Protein AF-A0A6J2ULP9-F1 (afdb_monomer)

Mean predicted aligned error: 19.7 Å

InterPro domains:
  IPR043244 Biorientation of chromosomes in cell division protein 1-like 1 [PTHR47391] (1-173)
  IPR055264 BOD1/SHG1 domain [PF05205] (15-110)

Secondary structure (DSSP, 8-state):
---PPTT-HHHHHHHHHHHHHTTHHHHHHHHHHTTGGGSHHHHHHHHHHHHHHHHHHHT----TT--HHHHHHHHHHHHHHTTHHHHHHHHHHHHHTHHHIIIIIHHHHHHHHHHHH-TT-----------------------------------TTHHHHHHHHHHHHHHTT-----PPPPP------------------------

Foldseek 3Di:
DPPDDPPPPVLVVVLVVLCVVVCVVVVLVCQLVVCLCVDPLNVVLVVVLVVLLVVLCVVPDDDPPDPPVVSVVVSVVVCVVVCSVVVSVVVSCVVRPVVCVPPPVVVVSVVSSCCVVDVPPPPPPDPPDPDDDDDDDDDDDDDDDDDDDDDDDDDPPPVVVVVVVVVVVVVVPDDDDDDDDDDDDDDDDDDDDDDDDDDDDDDDDDD

pLDDT: mean 73.29, std 24.23, range [30.62, 98.19]

Radius of gyration: 35.17 Å; Cα contacts (8 Å, |Δi|>4): 54; chains: 1; bounding box: 74×95×82 Å

Sequence (207 aa):
MAGLPPGDPQLVSMIVNHLKTQGLFDQFRRDCLADVDTKPAYLHLRQRVDNFVSNHLSNHTWSPQLNKNQLRNNIRQLVLQSGLLEQGVDRIVAQVVDPKIHHTFRPQVEKVVRQFLSPGSHVEEPPVSMSSLPEMQDSNMLSPVISSAPASSSSNSALSILDTISSLKQEADSKPKEPPLQGEEGEMDMSLVEEEDVDENKEEVKD

Organism: Chanos chanos (NCBI:txid29144)

Solvent-accessible surface area (backbone atoms only — not comparable to full-atom values): 13837 Å² total; per-residue (Å²): 132,86,90,63,62,93,86,37,69,68,55,53,52,52,51,53,50,49,42,52,76,70,41,49,61,57,49,53,52,48,66,42,56,74,55,42,78,79,35,67,45,41,49,51,38,51,51,50,52,53,51,51,52,50,61,56,47,73,79,52,81,90,53,95,83,56,61,65,65,60,54,52,51,50,52,54,50,53,47,61,73,66,43,57,61,60,60,30,49,53,47,32,42,59,69,48,44,55,69,35,44,71,75,51,48,47,58,54,52,49,53,53,50,50,45,71,77,37,81,81,70,79,76,78,71,74,80,80,70,91,76,82,81,85,86,77,88,80,85,90,82,86,86,80,92,81,90,79,87,88,88,81,92,86,77,77,70,63,66,63,54,55,55,54,54,55,57,58,58,66,67,72,76,73,75,87,89,82,84,89,80,85,85,81,83,88,85,82,90,81,80,87,80,90,82,84,90,81,88,80,90,80,82,86,84,91,132

Structure (mmCIF, N/CA/C/O backbone):
data_AF-A0A6J2ULP9-F1
#
_entry.id   AF-A0A6J2ULP9-F1
#
loop_
_atom_site.group_PDB
_atom_site.id
_atom_site.type_symbol
_atom_site.label_atom_id
_atom_site.label_alt_id
_atom_site.label_comp_id
_atom_site.label_asym_id
_atom_site.label_entity_id
_atom_site.label_seq_id
_atom_site.pdbx_PDB_ins_code
_atom_site.Cartn_x
_atom_site.Cartn_y
_atom_site.Cartn_z
_atom_site.occupancy
_atom_site.B_iso_or_equiv
_atom_site.auth_seq_id
_atom_site.auth_comp_id
_atom_site.auth_asym_id
_atom_site.auth_atom_id
_atom_site.pdbx_PDB_model_num
ATOM 1 N N . MET A 1 1 ? -14.937 13.472 33.046 1.00 50.53 1 MET A N 1
ATOM 2 C CA . MET A 1 1 ? -15.743 12.345 32.535 1.00 50.53 1 MET A CA 1
ATOM 3 C C . MET A 1 1 ? -16.664 12.903 31.472 1.00 50.53 1 MET A C 1
ATOM 5 O O . MET A 1 1 ? -17.476 13.759 31.796 1.00 50.53 1 MET A O 1
ATOM 9 N N . ALA A 1 2 ? -16.433 12.561 30.206 1.00 51.00 2 ALA A N 1
ATOM 10 C CA . ALA A 1 2 ? -17.177 13.147 29.097 1.00 51.00 2 ALA A CA 1
ATOM 11 C C . ALA A 1 2 ? -18.605 12.584 29.098 1.00 51.00 2 ALA A C 1
ATOM 13 O O . ALA A 1 2 ? -18.824 11.459 28.667 1.00 51.00 2 ALA A O 1
ATOM 14 N N . GLY A 1 3 ? -19.565 13.359 29.607 1.00 59.78 3 GLY A N 1
ATOM 15 C CA . GLY A 1 3 ? -21.003 13.080 29.511 1.00 59.78 3 GLY A CA 1
ATOM 16 C C . GLY A 1 3 ? -21.561 13.353 28.111 1.00 59.78 3 GLY A C 1
ATOM 17 O O . GLY A 1 3 ? -22.657 13.889 27.986 1.00 59.78 3 GLY A O 1
ATOM 18 N N . LEU A 1 4 ? -20.777 13.062 27.071 1.00 68.69 4 LEU A N 1
ATOM 19 C CA . LEU A 1 4 ? -21.171 13.258 25.681 1.00 68.69 4 LEU A CA 1
ATOM 20 C C . LEU A 1 4 ? -21.974 12.041 25.201 1.00 68.69 4 LEU A C 1
ATOM 22 O O . LEU A 1 4 ? -21.658 10.913 25.597 1.00 68.69 4 LEU A O 1
ATOM 26 N N . PRO A 1 5 ? -23.008 12.239 24.367 1.00 73.50 5 PRO A N 1
ATOM 27 C CA . PRO A 1 5 ? -23.813 11.138 23.866 1.00 73.50 5 PRO A CA 1
ATOM 28 C C . PRO A 1 5 ? -22.969 10.187 22.995 1.00 73.50 5 PRO A C 1
ATOM 30 O O . PRO A 1 5 ? -22.035 10.624 22.312 1.00 73.50 5 PRO A O 1
ATOM 33 N N . PRO A 1 6 ? -23.279 8.877 22.989 1.00 71.12 6 PRO A N 1
ATOM 34 C CA . PRO A 1 6 ? -22.602 7.928 22.115 1.00 71.12 6 PRO A CA 1
ATOM 35 C C . PRO A 1 6 ? -22.791 8.349 20.651 1.00 71.12 6 PRO A C 1
ATOM 37 O O . PRO A 1 6 ? -23.912 8.584 20.208 1.00 71.12 6 PRO A O 1
ATOM 40 N N . GLY A 1 7 ? -21.688 8.457 19.908 1.00 73.00 7 GLY A N 1
ATOM 41 C CA . GLY A 1 7 ? -21.691 8.922 18.517 1.00 73.00 7 GLY A CA 1
ATOM 42 C C . GLY A 1 7 ? -21.435 10.421 18.329 1.00 73.00 7 GLY A C 1
ATOM 43 O O . GLY A 1 7 ? -21.364 10.865 17.186 1.00 73.00 7 GLY A O 1
ATOM 44 N N . ASP A 1 8 ? -21.239 11.194 19.405 1.00 86.50 8 ASP A N 1
ATOM 45 C CA . ASP A 1 8 ? -20.784 12.584 19.292 1.00 86.50 8 ASP A CA 1
ATOM 46 C C . ASP A 1 8 ? -19.398 12.643 18.610 1.00 86.50 8 ASP A C 1
ATOM 48 O O . ASP A 1 8 ? -18.457 11.987 19.084 1.00 86.50 8 ASP A O 1
ATOM 52 N N . PRO A 1 9 ? -19.221 13.423 17.522 1.00 87.50 9 PRO A N 1
ATOM 53 C CA . PRO A 1 9 ? -17.923 13.598 16.872 1.00 87.50 9 PRO A CA 1
ATOM 54 C C . PRO A 1 9 ? -16.811 14.046 17.832 1.00 87.50 9 PRO A C 1
ATOM 56 O O . PRO A 1 9 ? -15.655 13.654 17.643 1.00 87.50 9 PRO A O 1
ATOM 59 N N . GLN A 1 10 ? -17.122 14.814 18.885 1.00 87.69 10 GLN A N 1
ATOM 60 C CA . GLN A 1 10 ? -16.123 15.190 19.889 1.00 87.69 10 GLN A CA 1
ATOM 61 C C . GLN A 1 10 ? -15.649 13.986 20.708 1.00 87.69 10 GLN A C 1
ATOM 63 O O . GLN A 1 10 ? -14.445 13.820 20.914 1.00 87.69 10 GLN A O 1
ATOM 68 N N . LEU A 1 11 ? -16.563 13.101 21.110 1.00 88.44 11 LEU A N 1
ATOM 69 C CA . LEU A 1 11 ? -16.221 11.876 21.830 1.00 88.44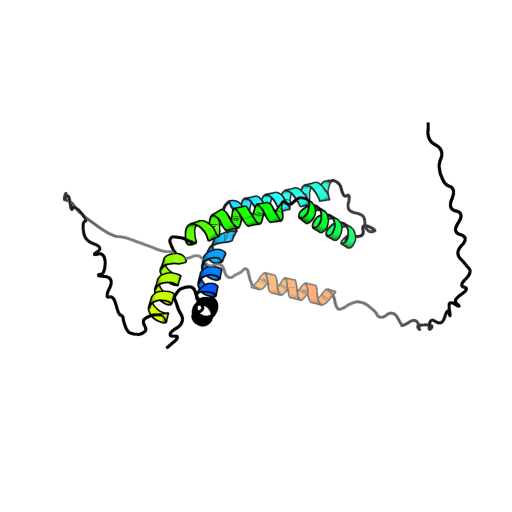 11 LEU A CA 1
ATOM 70 C C . LEU A 1 11 ? -15.378 10.936 20.958 1.00 88.44 11 LEU A C 1
ATOM 72 O O . LEU A 1 11 ? -14.372 10.405 21.426 1.00 88.44 11 LEU A O 1
ATOM 76 N N . VAL A 1 12 ? -15.735 10.779 19.678 1.00 90.88 12 VAL A N 1
ATOM 77 C CA . VAL A 1 12 ? -14.946 9.993 18.712 1.00 90.88 12 VAL A CA 1
ATOM 78 C C . VAL A 1 12 ? -13.532 10.560 18.584 1.00 90.88 12 VAL A C 1
ATOM 80 O O . VAL A 1 12 ? -12.561 9.807 18.654 1.00 90.88 12 VAL A O 1
ATOM 83 N N . SER A 1 13 ? -13.397 11.882 18.463 1.00 91.94 13 SER A N 1
ATOM 84 C CA . SER A 1 13 ? -12.093 12.550 18.409 1.00 91.94 13 SER A CA 1
ATOM 85 C C . SER A 1 13 ? -11.260 12.293 19.672 1.00 91.94 13 SER A C 1
ATOM 87 O O . SER A 1 13 ? -10.086 11.927 19.576 1.00 91.94 13 SER A O 1
ATOM 89 N N . MET A 1 14 ? -11.871 12.391 20.859 1.00 92.12 14 MET A N 1
ATOM 90 C CA . MET A 1 14 ? -11.204 12.099 22.132 1.00 92.12 14 MET A CA 1
ATOM 91 C C . MET A 1 14 ? -10.731 10.642 22.223 1.00 92.12 14 MET A C 1
ATOM 93 O O . MET A 1 14 ? -9.593 10.395 22.623 1.00 92.12 14 MET A O 1
ATOM 97 N N . ILE A 1 15 ? -11.569 9.686 21.812 1.00 92.00 15 ILE A N 1
ATOM 98 C CA . ILE A 1 15 ? -11.234 8.256 21.780 1.00 92.00 15 ILE A CA 1
ATOM 99 C C . ILE A 1 15 ? -10.089 7.990 20.798 1.00 92.00 15 ILE A C 1
ATOM 101 O O . ILE A 1 15 ? -9.121 7.322 21.150 1.00 92.00 15 ILE A O 1
ATOM 105 N N . VAL A 1 16 ? -10.153 8.532 19.578 1.00 94.25 16 VAL A N 1
ATOM 106 C CA . VAL A 1 16 ? -9.086 8.373 18.576 1.00 94.25 16 VAL A CA 1
ATOM 107 C C . VAL A 1 16 ? -7.777 8.981 19.074 1.00 94.25 16 VAL A C 1
ATOM 109 O O . VAL A 1 16 ? -6.720 8.379 18.893 1.00 94.25 16 VAL A O 1
ATOM 112 N N . ASN A 1 17 ? -7.827 10.138 19.737 1.00 94.44 17 ASN A N 1
ATOM 113 C CA . ASN A 1 17 ? -6.645 10.727 20.353 1.00 94.44 17 ASN A CA 1
ATOM 114 C C . ASN A 1 17 ? -6.074 9.824 21.457 1.00 94.44 17 ASN A C 1
ATOM 116 O O . ASN A 1 17 ? -4.866 9.627 21.518 1.00 94.44 17 ASN A O 1
ATOM 120 N N . HIS A 1 18 ? -6.930 9.212 22.278 1.00 94.31 18 HIS A N 1
ATOM 121 C CA . HIS A 1 18 ? -6.496 8.245 23.283 1.00 94.31 18 HIS A CA 1
ATOM 122 C C . HIS A 1 18 ? -5.857 6.992 22.656 1.00 94.31 18 HIS A C 1
ATOM 124 O O . HIS A 1 18 ? -4.790 6.568 23.087 1.00 94.31 18 HIS A O 1
ATOM 130 N N . LEU A 1 19 ? -6.434 6.436 21.585 1.00 95.56 19 LEU A N 1
ATOM 131 C CA . LEU A 1 19 ? -5.839 5.318 20.834 1.00 95.56 19 LEU A CA 1
ATOM 132 C C . LEU A 1 19 ? -4.453 5.677 20.270 1.00 95.56 19 LEU A C 1
ATOM 134 O O . LEU A 1 19 ? -3.545 4.844 20.276 1.00 95.56 19 LEU A O 1
ATOM 138 N N . LYS A 1 20 ? -4.280 6.921 19.798 1.00 95.25 20 LYS A N 1
ATOM 139 C CA . LYS A 1 20 ? -2.988 7.441 19.326 1.00 95.25 20 LYS A CA 1
ATOM 140 C C . LYS A 1 20 ? -1.973 7.562 20.460 1.00 95.25 20 LYS A C 1
ATOM 142 O O . LYS A 1 20 ? -0.858 7.081 20.304 1.00 95.25 20 LYS A O 1
ATOM 147 N N . THR A 1 21 ? -2.337 8.153 21.600 1.00 95.25 21 THR A N 1
ATOM 148 C CA . THR A 1 21 ? -1.403 8.318 22.731 1.00 95.25 21 THR A CA 1
ATOM 149 C C . THR A 1 21 ? -1.022 6.994 23.392 1.00 95.25 21 THR A C 1
ATOM 151 O O . THR A 1 21 ? 0.073 6.887 23.933 1.00 95.25 21 THR A O 1
ATOM 154 N N . GLN A 1 22 ? -1.871 5.967 23.293 1.00 94.19 22 GLN A N 1
ATOM 155 C CA . GLN A 1 22 ? -1.551 4.588 23.687 1.00 94.19 22 GLN A CA 1
ATOM 156 C C . GLN A 1 22 ? -0.611 3.868 22.697 1.00 94.19 22 GLN A C 1
ATOM 158 O O . GLN A 1 22 ? -0.235 2.723 22.932 1.00 94.19 22 GLN A O 1
ATOM 163 N N . GLY A 1 23 ? -0.244 4.495 21.572 1.00 95.31 23 GLY A N 1
ATOM 164 C CA . GLY A 1 23 ? 0.640 3.906 20.561 1.00 95.31 23 GLY A CA 1
ATOM 165 C C . GLY A 1 23 ? 0.008 2.762 19.761 1.00 95.31 23 GLY A C 1
ATOM 166 O O . GLY A 1 23 ? 0.717 2.025 19.073 1.00 95.31 23 GLY A O 1
ATOM 167 N N . LEU A 1 24 ? -1.320 2.596 19.824 1.00 95.88 24 LEU A N 1
ATOM 168 C CA . LEU A 1 24 ? -2.004 1.456 19.212 1.00 95.88 24 LEU A CA 1
ATOM 169 C C . LEU A 1 24 ? -1.908 1.485 17.679 1.00 95.88 24 LEU A C 1
ATOM 171 O O . LEU A 1 24 ? -1.632 0.467 17.049 1.00 95.88 24 LEU A O 1
ATOM 175 N N . PHE A 1 25 ? -2.059 2.669 17.076 1.00 95.88 25 PHE A N 1
ATOM 176 C CA . PHE A 1 25 ? -1.889 2.847 15.630 1.00 95.88 25 PHE A CA 1
ATOM 177 C C . PHE A 1 25 ? -0.459 2.549 15.165 1.00 95.88 25 PHE A C 1
ATOM 179 O O . PHE A 1 25 ? -0.275 1.981 14.088 1.00 95.88 25 PHE A O 1
ATOM 186 N N . ASP A 1 26 ? 0.547 2.871 15.979 1.00 96.31 26 ASP A N 1
ATOM 187 C CA . ASP A 1 26 ? 1.938 2.549 15.659 1.00 96.31 26 ASP A CA 1
ATOM 188 C C . ASP A 1 26 ? 2.195 1.047 15.749 1.00 96.31 26 ASP A C 1
ATOM 190 O O . ASP A 1 26 ? 2.910 0.499 14.909 1.00 96.31 26 ASP A O 1
ATOM 194 N N . GLN A 1 27 ? 1.585 0.364 16.724 1.00 95.50 27 GLN A N 1
ATOM 195 C CA . GLN A 1 27 ? 1.645 -1.093 16.805 1.00 95.50 27 GLN A CA 1
ATOM 196 C C . GLN A 1 27 ? 1.003 -1.738 15.575 1.00 95.50 27 GLN A C 1
ATOM 198 O O . GLN A 1 27 ? 1.644 -2.560 14.930 1.00 95.50 27 GLN A O 1
ATOM 203 N N . PHE A 1 28 ? -0.198 -1.308 15.177 1.00 95.50 28 PHE A N 1
ATOM 204 C CA . PHE A 1 28 ? -0.849 -1.813 13.964 1.00 95.50 28 PHE A CA 1
ATOM 205 C C . PHE A 1 28 ? -0.011 -1.564 12.712 1.00 95.50 28 PHE A C 1
ATOM 207 O O .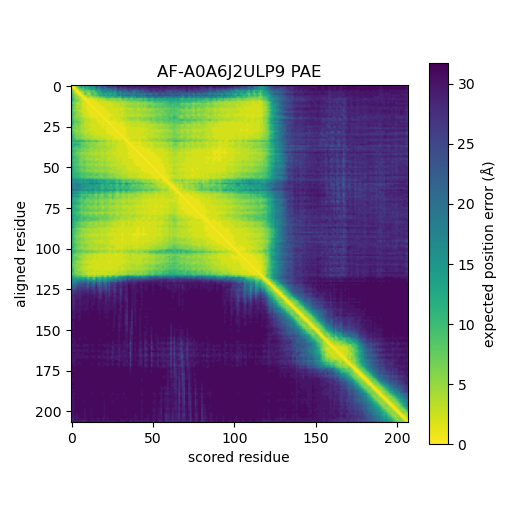 PHE A 1 28 ? 0.122 -2.452 11.872 1.00 95.50 28 PHE A O 1
ATOM 214 N N . ARG A 1 29 ? 0.602 -0.380 12.594 1.00 95.56 29 ARG A N 1
ATOM 215 C CA . ARG A 1 29 ? 1.502 -0.065 11.482 1.00 95.56 29 ARG A CA 1
ATOM 216 C C . ARG A 1 29 ? 2.707 -1.005 11.454 1.00 95.56 29 ARG A C 1
ATOM 218 O O . ARG A 1 29 ? 3.029 -1.517 10.385 1.00 95.56 29 ARG A O 1
ATOM 225 N N . ARG A 1 30 ? 3.358 -1.247 12.598 1.00 96.75 30 ARG A N 1
ATOM 226 C CA . ARG A 1 30 ? 4.473 -2.205 12.702 1.00 96.75 30 ARG A CA 1
ATOM 227 C C . ARG A 1 30 ? 4.031 -3.615 12.333 1.00 96.75 30 ARG A C 1
ATOM 229 O O . ARG A 1 30 ? 4.677 -4.243 11.505 1.00 96.75 30 ARG A O 1
ATOM 236 N N . ASP A 1 31 ? 2.907 -4.069 12.877 1.00 94.25 31 ASP A N 1
ATOM 237 C CA . ASP A 1 31 ? 2.373 -5.404 12.620 1.00 94.25 31 ASP A CA 1
ATOM 238 C C . ASP A 1 31 ? 2.026 -5.595 11.144 1.00 94.25 31 ASP A C 1
ATOM 240 O O . ASP A 1 31 ? 2.225 -6.679 10.603 1.00 94.25 31 ASP A O 1
ATOM 244 N N . CYS A 1 32 ? 1.479 -4.577 10.478 1.00 94.56 32 CYS A N 1
ATOM 245 C CA . CYS A 1 32 ? 1.257 -4.622 9.037 1.00 94.56 32 CYS A CA 1
ATOM 246 C C . CYS A 1 32 ? 2.576 -4.734 8.279 1.00 94.56 32 CYS A C 1
ATOM 248 O O . CYS A 1 32 ? 2.659 -5.539 7.364 1.00 94.56 32 CYS A O 1
ATOM 250 N N . LEU A 1 33 ? 3.593 -3.955 8.658 1.00 95.38 33 LEU A N 1
ATOM 251 C CA . LEU A 1 33 ? 4.868 -3.881 7.943 1.00 95.38 33 LEU A CA 1
ATOM 252 C C . LEU A 1 33 ? 5.794 -5.085 8.161 1.00 95.38 33 LEU A C 1
ATOM 254 O O . LEU A 1 33 ? 6.629 -5.331 7.297 1.00 95.38 33 LEU A O 1
ATOM 258 N N . ALA A 1 34 ? 5.643 -5.820 9.266 1.00 94.50 34 ALA A N 1
ATOM 259 C CA . ALA A 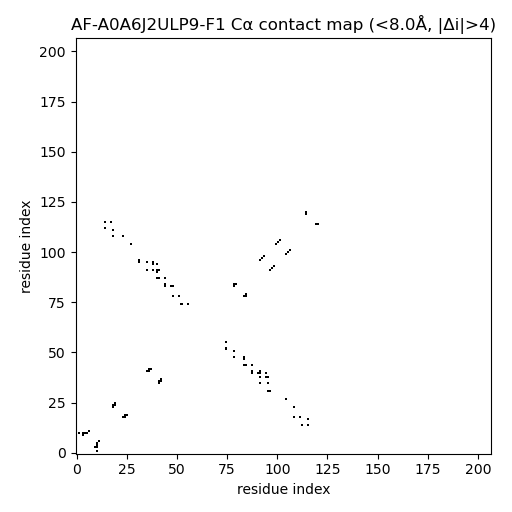1 34 ? 6.587 -6.848 9.712 1.00 94.50 34 ALA A CA 1
ATOM 260 C C . ALA A 1 34 ? 6.927 -7.917 8.655 1.00 94.50 34 ALA A C 1
ATOM 262 O O . ALA A 1 34 ? 8.078 -8.330 8.596 1.00 94.50 34 ALA A O 1
ATOM 263 N N . ASP A 1 35 ? 5.966 -8.300 7.802 1.00 91.69 35 ASP A N 1
ATOM 264 C CA . ASP A 1 35 ? 6.137 -9.386 6.820 1.00 91.69 35 ASP A CA 1
ATOM 265 C C . ASP A 1 35 ? 5.672 -9.014 5.399 1.00 91.69 35 ASP A C 1
ATOM 267 O O . ASP A 1 35 ? 5.378 -9.902 4.594 1.00 91.69 35 ASP A O 1
ATOM 271 N N . VAL A 1 36 ? 5.518 -7.722 5.076 1.00 96.12 36 VAL A N 1
ATOM 272 C CA . VAL A 1 36 ? 4.946 -7.281 3.779 1.00 96.12 36 VAL A CA 1
ATOM 273 C C . VAL A 1 36 ? 5.749 -7.802 2.598 1.00 96.12 36 VAL A C 1
ATOM 275 O O . VAL A 1 36 ? 5.171 -8.194 1.587 1.00 96.12 36 VAL A O 1
ATOM 278 N N . ASP A 1 37 ? 7.070 -7.816 2.730 1.00 94.81 37 ASP A N 1
ATOM 279 C CA . ASP A 1 37 ? 8.006 -8.217 1.689 1.00 94.81 37 ASP A CA 1
ATOM 280 C C . ASP A 1 37 ? 7.917 -9.706 1.334 1.00 94.81 37 ASP A C 1
ATOM 282 O O . ASP A 1 37 ? 8.171 -10.084 0.191 1.00 94.81 37 ASP A O 1
ATOM 286 N N . THR A 1 38 ? 7.478 -10.539 2.277 1.00 95.81 38 THR A N 1
ATOM 287 C CA . THR A 1 38 ? 7.223 -11.969 2.054 1.00 95.81 38 THR A CA 1
ATOM 288 C C . THR A 1 38 ? 5.860 -12.248 1.413 1.00 95.81 38 THR A C 1
ATOM 290 O O . THR A 1 38 ? 5.615 -13.355 0.925 1.00 95.81 38 THR A O 1
ATOM 293 N N . LYS A 1 39 ? 4.943 -11.267 1.390 1.00 96.31 39 LYS A N 1
ATOM 294 C CA . LYS A 1 39 ? 3.594 -11.465 0.846 1.00 96.31 39 LYS A CA 1
ATOM 295 C C . LYS A 1 39 ? 3.625 -11.565 -0.680 1.00 96.31 39 LYS A C 1
ATOM 297 O O . LYS A 1 39 ? 4.289 -10.765 -1.347 1.00 96.31 39 LYS A O 1
ATOM 302 N N . PRO A 1 40 ? 2.819 -12.465 -1.271 1.00 97.56 40 PRO A N 1
ATOM 303 C CA . PRO A 1 40 ? 2.807 -12.651 -2.717 1.00 97.56 40 PRO A CA 1
ATOM 304 C C . PRO A 1 40 ? 2.380 -11.386 -3.477 1.00 97.56 40 PRO A C 1
ATOM 306 O O . PRO A 1 40 ? 2.899 -11.142 -4.564 1.00 97.56 40 PRO A O 1
ATOM 309 N N . ALA A 1 41 ? 1.494 -10.545 -2.922 1.00 97.44 41 ALA A N 1
ATOM 310 C CA . ALA A 1 41 ? 1.122 -9.276 -3.559 1.00 97.44 41 ALA A CA 1
ATOM 311 C C . ALA A 1 41 ? 2.311 -8.318 -3.738 1.00 97.44 41 ALA A C 1
ATOM 313 O O . ALA A 1 41 ? 2.461 -7.740 -4.815 1.00 97.44 41 ALA A O 1
ATOM 314 N N . TYR A 1 42 ? 3.167 -8.173 -2.720 1.00 98.19 42 TYR A N 1
ATOM 315 C CA . TYR A 1 42 ? 4.340 -7.301 -2.801 1.00 98.19 42 TYR A CA 1
ATOM 316 C C . TYR A 1 42 ? 5.365 -7.836 -3.800 1.00 98.19 42 TYR A C 1
ATOM 318 O O . TYR A 1 42 ? 5.838 -7.094 -4.660 1.00 98.19 42 TYR A O 1
ATOM 326 N N . LEU A 1 43 ? 5.662 -9.137 -3.737 1.00 97.88 43 LEU A N 1
ATOM 327 C CA . LEU A 1 43 ? 6.600 -9.778 -4.659 1.00 97.88 43 LEU A CA 1
ATOM 328 C C . LEU A 1 43 ? 6.137 -9.657 -6.115 1.00 97.88 43 LEU A C 1
ATOM 330 O O . LEU A 1 43 ? 6.936 -9.329 -6.992 1.00 97.88 43 LEU A O 1
ATOM 334 N N . HIS A 1 44 ? 4.841 -9.846 -6.369 1.00 97.19 44 HIS A N 1
ATOM 335 C CA . HIS A 1 44 ? 4.271 -9.683 -7.703 1.00 97.19 44 HIS A CA 1
ATOM 336 C C . HIS A 1 44 ? 4.325 -8.226 -8.183 1.00 97.19 44 HIS A C 1
ATOM 338 O O . HIS A 1 44 ? 4.659 -7.983 -9.343 1.00 97.19 44 HIS A O 1
ATOM 344 N N . LEU A 1 45 ? 4.045 -7.250 -7.308 1.00 97.88 45 LEU A N 1
ATOM 345 C CA . LEU A 1 45 ? 4.193 -5.832 -7.640 1.00 97.88 45 LEU A CA 1
ATOM 346 C C . LEU A 1 45 ? 5.641 -5.502 -8.005 1.00 97.88 45 LEU A C 1
ATOM 348 O O . LEU A 1 45 ? 5.886 -4.919 -9.059 1.00 97.88 45 LEU A O 1
ATOM 352 N N . ARG A 1 46 ? 6.596 -5.918 -7.168 1.00 97.50 46 ARG A N 1
ATOM 353 C CA . ARG A 1 46 ? 8.026 -5.715 -7.406 1.00 97.50 46 ARG A CA 1
ATOM 354 C C . ARG A 1 46 ? 8.449 -6.291 -8.754 1.00 97.50 46 ARG A C 1
ATOM 356 O O . ARG A 1 46 ? 9.018 -5.572 -9.565 1.00 97.50 46 ARG A O 1
ATOM 363 N N . GLN A 1 47 ? 8.085 -7.543 -9.029 1.00 97.81 47 GLN A N 1
ATOM 364 C CA . GLN A 1 47 ? 8.374 -8.184 -10.310 1.00 97.81 47 GLN A CA 1
ATOM 365 C C . GLN A 1 47 ? 7.764 -7.414 -11.489 1.00 97.81 47 GLN A C 1
ATOM 367 O O . GLN A 1 47 ? 8.409 -7.239 -12.519 1.00 97.81 47 GLN A O 1
ATOM 372 N N . ARG A 1 48 ? 6.524 -6.932 -11.353 1.00 96.69 48 ARG A N 1
ATOM 373 C CA . ARG A 1 48 ? 5.863 -6.127 -12.387 1.00 96.69 48 ARG A CA 1
ATOM 374 C C . ARG A 1 48 ? 6.583 -4.806 -12.648 1.00 96.69 48 ARG A C 1
ATOM 376 O O . ARG A 1 48 ? 6.750 -4.456 -13.813 1.00 96.69 48 ARG A O 1
ATOM 383 N N . VAL A 1 49 ? 7.020 -4.102 -11.603 1.00 97.25 49 VAL A N 1
ATOM 384 C CA . VAL A 1 49 ? 7.820 -2.873 -11.738 1.00 97.25 49 VAL A CA 1
ATOM 385 C C . VAL A 1 49 ? 9.158 -3.179 -12.411 1.00 97.25 49 VAL A C 1
ATOM 387 O O . VAL A 1 49 ? 9.518 -2.501 -13.370 1.00 97.25 49 VAL A O 1
ATOM 390 N N . ASP A 1 50 ? 9.863 -4.220 -11.967 1.00 97.19 50 ASP A N 1
ATOM 391 C CA . ASP A 1 50 ? 11.162 -4.611 -12.526 1.00 97.19 50 ASP A CA 1
ATOM 392 C C . ASP A 1 50 ? 11.040 -4.950 -14.021 1.00 97.19 50 ASP A C 1
ATOM 394 O O . ASP A 1 50 ? 11.802 -4.440 -14.845 1.00 97.19 50 ASP A O 1
ATOM 398 N N . ASN A 1 51 ? 10.023 -5.732 -14.394 1.00 96.81 51 ASN A N 1
ATOM 399 C CA . ASN A 1 51 ? 9.727 -6.063 -15.788 1.00 96.81 51 ASN A CA 1
ATOM 400 C C . ASN A 1 51 ? 9.363 -4.821 -16.610 1.00 96.81 51 ASN A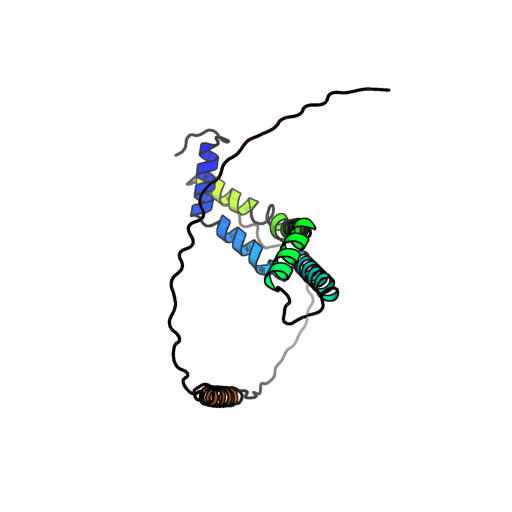 C 1
ATOM 402 O O . ASN A 1 51 ? 9.808 -4.689 -17.748 1.00 96.81 51 ASN A O 1
ATOM 406 N N . PHE A 1 52 ? 8.574 -3.903 -16.047 1.00 96.12 52 PHE A N 1
ATOM 407 C CA . PHE A 1 52 ? 8.201 -2.658 -16.715 1.00 96.12 52 PHE A CA 1
ATOM 408 C C . PHE A 1 52 ? 9.434 -1.811 -17.040 1.00 96.12 52 PHE A C 1
ATOM 410 O O . PHE A 1 52 ? 9.614 -1.377 -18.178 1.00 96.12 52 PHE A O 1
AT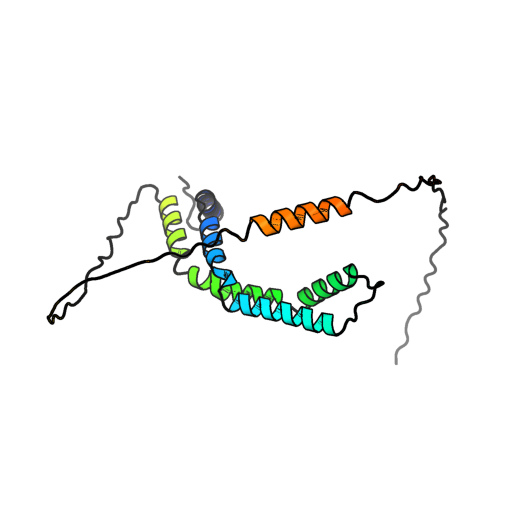OM 417 N N . VAL A 1 53 ? 10.313 -1.614 -16.054 1.00 96.00 53 VAL A N 1
ATOM 418 C CA . VAL A 1 53 ? 11.549 -0.843 -16.222 1.00 96.00 53 VAL A CA 1
ATOM 419 C C . VAL A 1 53 ? 12.491 -1.544 -17.197 1.00 96.00 53 VAL A C 1
ATOM 421 O O . VAL A 1 53 ? 13.024 -0.891 -18.090 1.00 96.00 53 VAL A O 1
ATOM 424 N N . SER A 1 54 ? 12.664 -2.862 -17.077 1.00 96.19 54 SER A N 1
ATOM 425 C CA . SER A 1 54 ? 13.504 -3.650 -17.985 1.00 96.19 54 SER A CA 1
ATOM 426 C C . SER A 1 54 ? 13.026 -3.550 -19.436 1.00 96.19 54 SER A C 1
ATOM 428 O O . SER A 1 54 ? 13.829 -3.266 -20.323 1.00 96.19 54 SER A O 1
ATOM 430 N N . ASN A 1 55 ? 11.719 -3.688 -19.670 1.00 94.75 55 ASN A N 1
ATOM 431 C CA . ASN A 1 55 ? 11.124 -3.562 -20.997 1.00 94.75 55 ASN A CA 1
ATOM 432 C C . ASN A 1 55 ? 11.197 -2.131 -21.551 1.00 94.75 55 ASN A C 1
ATOM 434 O O . ASN A 1 55 ? 11.298 -1.925 -22.756 1.00 94.75 55 ASN A O 1
ATOM 438 N N . HIS A 1 56 ? 11.148 -1.113 -20.693 1.00 94.19 56 HIS A N 1
ATOM 439 C CA . HIS A 1 56 ? 11.328 0.263 -21.145 1.00 94.19 56 HIS A CA 1
ATOM 440 C C . HIS A 1 56 ? 12.793 0.541 -21.513 1.00 94.19 56 HIS A C 1
ATOM 442 O O . HIS A 1 56 ? 13.074 1.126 -22.556 1.00 94.19 56 HIS A O 1
ATOM 448 N N . LEU A 1 57 ? 13.737 0.077 -20.690 1.00 94.25 57 LEU A N 1
ATOM 449 C CA . LEU A 1 57 ? 15.170 0.255 -20.923 1.00 94.25 57 LEU A CA 1
ATOM 450 C C . LEU 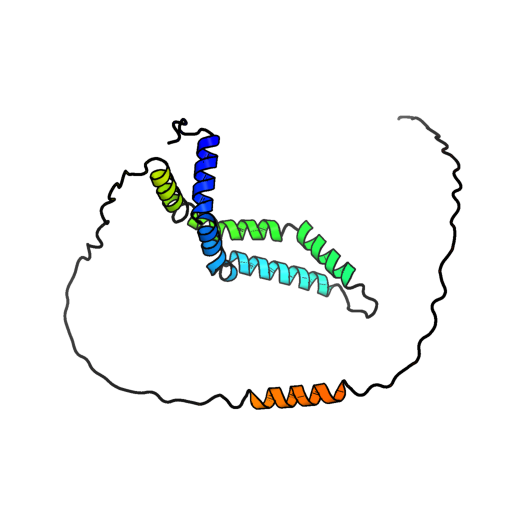A 1 57 ? 15.696 -0.564 -22.105 1.00 94.25 57 LEU A C 1
ATOM 452 O O . LEU A 1 57 ? 16.635 -0.114 -22.749 1.00 94.25 57 LEU A O 1
ATOM 456 N N . SER A 1 58 ? 15.105 -1.717 -22.430 1.00 94.88 58 SER A N 1
ATOM 457 C CA . SER A 1 58 ? 15.529 -2.525 -23.584 1.00 94.88 58 SER A CA 1
ATOM 458 C C . SER A 1 58 ? 15.369 -1.792 -24.922 1.00 94.88 58 SER A C 1
ATOM 460 O O . SER A 1 58 ? 16.147 -2.028 -25.843 1.00 94.88 58 SER A O 1
ATOM 462 N N . ASN A 1 59 ? 14.414 -0.861 -25.015 1.00 89.75 59 ASN A N 1
ATOM 463 C CA . ASN A 1 59 ? 14.202 -0.012 -26.191 1.00 89.75 59 ASN A CA 1
ATOM 464 C C . ASN A 1 59 ? 15.150 1.201 -26.242 1.00 89.75 59 ASN A C 1
ATOM 466 O O . ASN A 1 59 ? 15.205 1.906 -27.249 1.00 89.75 59 ASN A O 1
ATOM 470 N N . HIS A 1 60 ? 15.908 1.456 -25.171 1.00 90.19 60 HIS A N 1
ATOM 471 C CA . HIS A 1 60 ? 16.839 2.574 -25.071 1.00 90.19 60 HIS A CA 1
ATOM 472 C C . HIS A 1 60 ? 18.288 2.086 -25.103 1.00 90.19 60 HIS A C 1
ATOM 474 O O . HIS A 1 60 ? 18.772 1.417 -24.194 1.00 90.19 60 HIS A O 1
ATOM 480 N N . THR A 1 61 ? 19.030 2.491 -26.133 1.00 89.94 61 THR A N 1
ATOM 481 C CA . THR A 1 61 ? 20.473 2.230 -26.199 1.00 89.94 61 THR A CA 1
ATOM 482 C C . THR A 1 61 ? 21.232 3.272 -25.380 1.00 89.94 61 THR A C 1
ATOM 484 O O . THR A 1 61 ? 20.956 4.470 -25.461 1.00 89.94 61 THR A O 1
ATOM 487 N N . TRP A 1 62 ? 22.200 2.825 -24.579 1.00 91.62 62 TRP A N 1
ATOM 488 C CA . TRP A 1 62 ? 23.071 3.726 -23.830 1.00 91.62 62 TRP A CA 1
ATOM 489 C C . TRP A 1 62 ? 23.951 4.551 -24.780 1.00 91.62 62 TRP A C 1
ATOM 491 O O . TRP A 1 62 ? 24.578 4.002 -25.684 1.00 91.62 62 TRP A O 1
ATOM 501 N N . SER A 1 63 ? 24.038 5.860 -24.542 1.00 89.12 63 SER A N 1
ATOM 502 C CA . SER A 1 63 ? 24.987 6.752 -25.212 1.00 89.12 63 SER A CA 1
ATOM 503 C C . SER A 1 63 ? 25.613 7.723 -24.201 1.00 89.12 63 SER A C 1
ATOM 505 O O . SER A 1 63 ? 24.990 8.039 -23.180 1.00 89.12 63 SER A O 1
ATOM 507 N N . PRO A 1 64 ? 26.842 8.213 -24.439 1.00 90.88 64 PRO A N 1
ATOM 508 C CA . PRO A 1 64 ? 27.501 9.137 -23.517 1.00 90.88 64 PRO A CA 1
ATOM 509 C C . PRO A 1 64 ? 26.781 10.491 -23.396 1.00 90.88 64 PRO A C 1
ATOM 511 O O . PRO A 1 64 ? 26.860 11.129 -22.351 1.00 90.88 64 PRO A O 1
ATOM 514 N N . GLN A 1 65 ? 26.024 10.898 -24.417 1.00 91.31 65 GLN A N 1
ATOM 515 C CA . GLN A 1 65 ? 25.193 12.107 -24.428 1.00 91.31 65 GLN A CA 1
ATOM 516 C C . GLN A 1 65 ? 23.764 11.862 -23.913 1.00 91.31 65 GLN A C 1
ATOM 518 O O . GLN A 1 65 ? 22.954 12.789 -23.878 1.00 91.31 65 GLN A O 1
ATOM 523 N N . LEU A 1 66 ? 23.420 10.628 -23.521 1.00 91.50 66 LEU A N 1
ATOM 524 C CA . LEU A 1 66 ? 22.079 10.299 -23.050 1.00 91.50 66 LEU A CA 1
ATOM 525 C C . LEU A 1 66 ? 21.761 11.076 -21.772 1.00 91.50 66 LEU A C 1
ATOM 527 O O . LEU A 1 66 ? 22.407 10.903 -20.733 1.00 91.50 66 LEU A O 1
ATOM 531 N N . ASN A 1 67 ? 20.690 11.865 -21.812 1.00 94.69 67 ASN A N 1
ATOM 532 C CA . ASN A 1 67 ? 20.178 12.524 -20.623 1.00 94.69 67 ASN A CA 1
ATOM 533 C C . ASN A 1 67 ? 19.500 11.501 -19.696 1.00 94.69 67 ASN A C 1
ATOM 535 O O . ASN A 1 67 ? 18.287 11.278 -19.717 1.00 94.69 67 ASN A O 1
ATOM 539 N N . LYS A 1 68 ? 20.305 10.889 -18.824 1.00 94.19 68 LYS A N 1
ATOM 540 C CA . LYS A 1 68 ? 19.845 9.898 -17.842 1.00 94.19 68 LYS A CA 1
ATOM 541 C C . LYS A 1 68 ? 18.802 10.462 -16.876 1.00 94.19 68 LYS A C 1
ATOM 543 O O . LYS A 1 68 ? 18.085 9.688 -16.245 1.00 94.19 68 LYS A O 1
ATOM 548 N N . ASN A 1 69 ? 18.749 11.779 -16.675 1.00 95.50 69 ASN A N 1
ATOM 549 C CA . ASN A 1 69 ? 17.757 12.385 -15.792 1.00 95.50 69 ASN A CA 1
ATOM 550 C C . ASN A 1 69 ? 16.373 12.403 -16.451 1.00 95.50 69 ASN A C 1
ATOM 552 O O . ASN A 1 69 ? 15.402 11.982 -15.825 1.00 95.50 69 ASN A O 1
ATOM 556 N N . GLN A 1 70 ? 16.306 12.793 -17.728 1.00 94.12 70 GLN A N 1
ATOM 557 C CA . GLN A 1 70 ? 15.070 12.749 -18.511 1.00 94.12 70 GLN A CA 1
ATOM 558 C C . GLN A 1 70 ? 14.541 11.325 -18.650 1.00 94.12 70 GLN A C 1
ATOM 560 O O . GLN A 1 70 ? 13.366 11.106 -18.378 1.00 94.12 70 GLN A O 1
ATOM 565 N N . LEU A 1 71 ? 15.400 10.348 -18.960 1.00 94.44 71 LEU A N 1
ATOM 566 C CA . LEU A 1 71 ? 14.983 8.944 -19.040 1.00 94.44 71 LEU A CA 1
ATOM 567 C C . LEU A 1 71 ? 14.398 8.446 -17.708 1.00 94.44 71 LEU A C 1
ATOM 569 O O . LEU A 1 71 ? 13.321 7.860 -17.677 1.00 94.44 71 LEU A O 1
ATOM 573 N N . ARG A 1 72 ? 15.064 8.739 -16.581 1.00 95.69 72 ARG A N 1
ATOM 574 C CA . ARG A 1 72 ? 14.546 8.399 -15.245 1.00 95.69 72 ARG A CA 1
ATOM 575 C C . ARG A 1 72 ? 13.210 9.079 -14.957 1.00 95.69 72 ARG A C 1
ATOM 577 O O . ARG A 1 72 ? 12.333 8.449 -14.376 1.00 95.69 72 ARG A O 1
ATOM 584 N N . ASN A 1 73 ? 13.047 10.346 -15.337 1.00 96.56 73 ASN A N 1
ATOM 585 C CA . ASN A 1 73 ? 11.786 11.057 -15.143 1.00 96.56 73 ASN A CA 1
ATOM 586 C C . ASN A 1 73 ? 10.660 10.465 -15.995 1.00 96.56 73 ASN A C 1
ATOM 588 O O . ASN A 1 73 ? 9.565 10.256 -15.486 1.00 96.56 73 ASN A O 1
ATOM 592 N N . ASN A 1 74 ? 10.958 10.127 -17.249 1.00 95.12 74 ASN A N 1
ATOM 593 C CA . ASN A 1 74 ? 10.008 9.508 -18.162 1.00 95.12 74 ASN A CA 1
ATOM 594 C C . ASN A 1 74 ? 9.533 8.149 -17.623 1.00 95.12 74 ASN A C 1
ATOM 596 O O . ASN A 1 74 ? 8.334 7.932 -17.490 1.00 95.12 74 ASN A O 1
ATOM 600 N N . ILE A 1 75 ? 10.458 7.294 -17.162 1.00 95.94 75 ILE A N 1
ATOM 601 C CA . ILE A 1 75 ? 10.117 6.017 -16.511 1.00 95.94 75 ILE A CA 1
ATOM 602 C C . ILE A 1 75 ? 9.211 6.240 -15.296 1.00 95.94 75 ILE A C 1
ATOM 604 O O . ILE A 1 75 ? 8.189 5.571 -15.174 1.00 95.94 75 ILE A O 1
ATOM 608 N N . ARG A 1 76 ? 9.543 7.186 -14.403 1.00 96.12 76 ARG A N 1
ATOM 609 C CA . ARG A 1 76 ? 8.697 7.487 -13.233 1.00 96.12 76 ARG A CA 1
ATOM 610 C C . ARG A 1 76 ? 7.287 7.907 -13.652 1.00 96.12 76 ARG A C 1
ATOM 612 O O . ARG A 1 76 ? 6.323 7.410 -13.080 1.00 96.12 76 ARG A O 1
ATOM 619 N N . GLN A 1 77 ? 7.167 8.782 -14.651 1.00 96.69 77 GLN A N 1
ATOM 620 C CA . GLN A 1 77 ? 5.874 9.248 -15.159 1.00 96.69 77 GLN A CA 1
ATOM 621 C C . GLN A 1 77 ? 5.059 8.113 -15.782 1.00 96.69 77 GLN A C 1
ATOM 623 O O . GLN A 1 77 ? 3.883 7.972 -15.460 1.00 96.69 77 GLN A O 1
ATOM 628 N N . LEU A 1 78 ? 5.679 7.266 -16.605 1.00 96.00 78 LEU A N 1
ATOM 629 C CA . LEU A 1 78 ? 5.006 6.130 -17.232 1.00 96.00 78 LEU A CA 1
ATOM 630 C C . LEU A 1 78 ? 4.548 5.088 -16.203 1.00 96.00 78 LEU A C 1
ATOM 632 O O . LEU A 1 78 ? 3.439 4.568 -16.312 1.00 96.00 78 LEU A O 1
ATOM 636 N N . VAL A 1 79 ? 5.354 4.817 -15.170 1.00 96.12 79 VAL A N 1
ATOM 637 C CA . VAL A 1 79 ? 4.954 3.932 -14.063 1.00 96.12 79 VAL A CA 1
ATOM 638 C C . VAL A 1 79 ? 3.730 4.494 -13.338 1.00 96.12 79 VAL A C 1
ATOM 640 O O . VAL A 1 79 ? 2.781 3.748 -13.100 1.00 96.12 79 VAL A O 1
ATOM 643 N N . LEU A 1 80 ? 3.714 5.795 -13.028 1.00 94.06 80 LEU A N 1
ATOM 644 C CA . LEU A 1 80 ? 2.564 6.438 -12.385 1.00 94.06 80 LEU A CA 1
ATOM 645 C C . LEU A 1 80 ? 1.318 6.396 -13.281 1.00 94.06 80 LEU A C 1
ATOM 647 O O . LEU A 1 80 ? 0.254 5.992 -12.823 1.00 94.06 80 LEU A O 1
ATOM 651 N N . GLN A 1 81 ? 1.457 6.738 -14.564 1.00 96.06 81 GLN A N 1
ATOM 652 C CA . GLN A 1 81 ? 0.347 6.755 -15.521 1.00 96.06 81 GLN A CA 1
ATOM 653 C C . GLN A 1 81 ? -0.235 5.359 -15.781 1.00 96.06 81 GLN A C 1
ATOM 655 O O . GLN A 1 81 ? -1.428 5.226 -16.033 1.00 96.06 81 GLN A O 1
ATOM 660 N N . SER A 1 82 ? 0.587 4.310 -15.699 1.00 94.44 82 SER A N 1
ATOM 661 C CA . SER A 1 82 ? 0.139 2.929 -15.912 1.00 94.44 82 SER A CA 1
ATOM 662 C C . SER A 1 82 ? -0.815 2.399 -14.831 1.00 94.44 82 SER A C 1
ATOM 664 O O . SER A 1 82 ? -1.391 1.328 -15.016 1.00 94.44 82 SER A O 1
ATOM 666 N N . GLY A 1 83 ? -0.941 3.080 -13.682 1.00 94.81 83 GLY A N 1
ATOM 667 C CA . GLY A 1 83 ? -1.755 2.624 -12.544 1.00 94.81 83 GLY A CA 1
ATOM 668 C C . GLY A 1 83 ? -1.220 1.364 -11.844 1.00 94.81 83 GLY A C 1
ATOM 669 O O . GLY A 1 83 ? -1.845 0.835 -10.925 1.00 94.81 83 GLY A O 1
ATOM 670 N N . LEU A 1 84 ? -0.047 0.868 -12.251 1.00 94.69 84 LEU A N 1
ATOM 671 C CA . LEU A 1 84 ? 0.549 -0.370 -11.749 1.00 94.69 84 LEU A CA 1
ATOM 672 C C . LEU A 1 84 ? 0.824 -0.313 -10.241 1.00 94.69 84 LEU A C 1
ATOM 674 O O . LEU A 1 84 ? 0.600 -1.302 -9.542 1.00 94.69 84 LEU A O 1
ATOM 678 N N . LEU A 1 85 ? 1.291 0.838 -9.742 1.00 96.50 85 LEU A N 1
ATOM 679 C CA . LEU A 1 85 ? 1.558 1.038 -8.317 1.00 96.50 85 LEU A CA 1
ATOM 680 C C . LEU A 1 85 ? 0.270 1.107 -7.498 1.00 96.50 85 LEU A C 1
ATOM 682 O O . LEU A 1 85 ? 0.200 0.453 -6.467 1.00 96.50 85 LEU A O 1
ATOM 686 N N . GLU A 1 86 ? -0.744 1.835 -7.966 1.00 96.06 86 GLU A N 1
ATOM 687 C CA . GLU A 1 86 ? -2.036 1.970 -7.280 1.00 96.06 86 GLU A CA 1
ATOM 688 C C . GLU A 1 86 ? -2.709 0.602 -7.111 1.00 96.06 86 GLU A C 1
ATOM 690 O O . GLU A 1 86 ? -2.934 0.149 -5.989 1.00 96.06 86 GLU A O 1
ATOM 695 N N . GLN A 1 87 ? -2.868 -0.140 -8.212 1.00 96.25 87 GLN A N 1
ATOM 696 C CA . GLN A 1 87 ? -3.419 -1.496 -8.169 1.00 96.25 87 GLN A CA 1
ATOM 697 C C . GLN A 1 87 ? -2.554 -2.453 -7.330 1.00 96.25 87 GLN A C 1
ATOM 699 O O . GLN A 1 87 ? -3.063 -3.391 -6.709 1.00 96.25 87 GLN A O 1
ATOM 704 N N . GLY A 1 88 ? -1.234 -2.264 -7.341 1.00 96.62 88 GLY A N 1
ATOM 705 C CA . GLY A 1 88 ? -0.307 -3.021 -6.510 1.00 96.62 88 GLY A CA 1
ATOM 706 C C . GLY A 1 88 ? -0.525 -2.779 -5.020 1.00 96.62 88 GLY A C 1
ATOM 707 O O . GLY A 1 88 ? -0.600 -3.736 -4.251 1.00 96.62 88 GLY A O 1
ATOM 708 N N . VAL A 1 89 ? -0.660 -1.512 -4.627 1.00 97.19 89 VAL A N 1
ATOM 709 C CA . VAL A 1 89 ? -0.900 -1.093 -3.243 1.00 97.19 89 VAL A CA 1
ATOM 710 C C . VAL A 1 89 ? -2.232 -1.635 -2.743 1.00 97.19 89 VAL A C 1
ATOM 712 O O . VAL A 1 89 ? -2.243 -2.247 -1.679 1.00 97.19 89 VAL A O 1
ATOM 715 N N . ASP A 1 90 ? -3.312 -1.536 -3.517 1.00 97.62 90 ASP A N 1
ATOM 716 C CA . ASP A 1 90 ? -4.617 -2.083 -3.115 1.00 97.62 90 ASP A CA 1
ATOM 717 C C . ASP A 1 90 ? -4.553 -3.589 -2.841 1.00 97.62 90 ASP A C 1
ATOM 719 O O . ASP A 1 90 ? -5.072 -4.088 -1.841 1.00 97.62 90 ASP A O 1
ATOM 723 N N . ARG A 1 91 ? -3.840 -4.339 -3.691 1.00 97.12 91 ARG A N 1
ATOM 724 C CA . ARG A 1 91 ? -3.629 -5.780 -3.485 1.00 97.12 91 ARG A CA 1
ATOM 725 C C . ARG A 1 91 ? -2.786 -6.076 -2.246 1.00 97.12 91 ARG A C 1
ATOM 727 O O . ARG A 1 91 ? -3.021 -7.090 -1.590 1.00 97.12 91 ARG A O 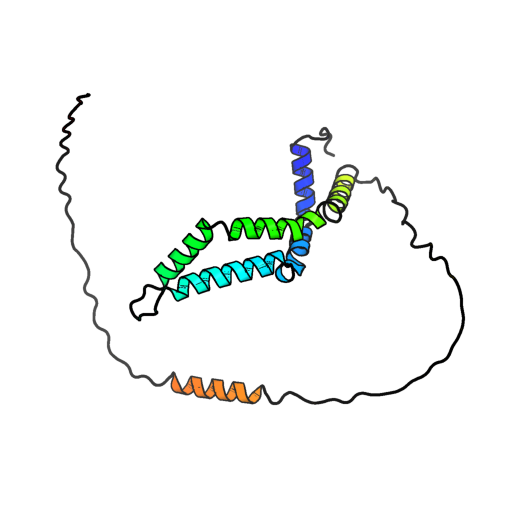1
ATOM 734 N N . ILE A 1 92 ? -1.806 -5.229 -1.933 1.00 97.44 92 ILE A N 1
ATOM 735 C CA . ILE A 1 92 ? -1.007 -5.349 -0.707 1.00 97.44 92 ILE A CA 1
ATOM 736 C C . ILE A 1 92 ? -1.892 -5.082 0.514 1.00 97.44 92 ILE A C 1
ATOM 738 O O . ILE A 1 92 ? -1.874 -5.882 1.447 1.00 97.44 92 ILE A O 1
ATOM 742 N N . VAL A 1 93 ? -2.706 -4.023 0.494 1.00 96.75 93 VAL A N 1
ATOM 743 C CA . VAL A 1 93 ? -3.655 -3.695 1.571 1.00 96.75 93 VAL A CA 1
ATOM 744 C C . VAL A 1 93 ? -4.600 -4.869 1.822 1.00 96.75 93 VAL A C 1
ATOM 746 O O . VAL A 1 93 ? -4.693 -5.335 2.959 1.00 96.75 93 VAL A O 1
ATOM 749 N N . ALA A 1 94 ? -5.173 -5.445 0.765 1.00 96.88 94 ALA A N 1
ATOM 750 C CA . ALA A 1 94 ? -6.076 -6.589 0.869 1.00 96.88 94 ALA A CA 1
ATOM 751 C C . ALA A 1 94 ? -5.440 -7.840 1.509 1.00 96.88 94 ALA A C 1
ATOM 753 O O . ALA A 1 94 ? -6.124 -8.649 2.129 1.00 96.88 94 ALA A O 1
ATOM 754 N N . GLN A 1 95 ? -4.124 -8.032 1.375 1.00 96.50 95 GLN A N 1
ATOM 755 C CA . GLN A 1 95 ? -3.428 -9.190 1.955 1.00 96.50 95 GLN A CA 1
ATOM 756 C C . GLN A 1 95 ? -2.821 -8.924 3.334 1.00 96.50 95 GLN A C 1
ATOM 758 O O . GLN A 1 95 ? -2.625 -9.858 4.115 1.00 96.50 95 GLN A O 1
ATOM 763 N N . VAL A 1 96 ? -2.458 -7.677 3.617 1.00 95.75 96 VAL A N 1
ATOM 764 C CA . VAL A 1 96 ? -1.699 -7.301 4.816 1.00 95.75 96 VAL A CA 1
ATOM 765 C C . VAL A 1 96 ? -2.606 -6.724 5.891 1.00 95.75 96 VAL A C 1
ATOM 767 O O . VAL A 1 96 ? -2.424 -7.021 7.073 1.00 95.75 96 VAL A O 1
ATOM 770 N N . VAL A 1 97 ? -3.561 -5.893 5.486 1.00 95.12 97 VAL A N 1
ATOM 771 C CA . VAL A 1 97 ? -4.380 -5.078 6.382 1.00 95.12 97 VAL A CA 1
ATOM 772 C C . VAL A 1 97 ? -5.725 -5.752 6.616 1.00 95.12 97 VAL A C 1
ATOM 774 O O . VAL A 1 97 ? -6.072 -5.999 7.769 1.00 95.12 97 VAL A O 1
ATOM 777 N N . ASP A 1 98 ? -6.447 -6.124 5.556 1.00 95.31 98 ASP A N 1
ATOM 778 C CA . ASP A 1 98 ? -7.821 -6.644 5.664 1.00 95.31 98 ASP A CA 1
ATOM 779 C C . ASP A 1 98 ? -7.964 -7.865 6.590 1.00 95.31 98 ASP A C 1
ATOM 781 O O . ASP A 1 98 ? -8.874 -7.865 7.430 1.00 95.31 98 ASP A O 1
ATOM 785 N N . PRO A 1 99 ? -7.057 -8.869 6.561 1.00 94.38 99 PRO A N 1
ATOM 786 C CA . PRO A 1 99 ? -7.140 -10.008 7.476 1.00 94.38 99 PRO A CA 1
ATOM 787 C C . PRO A 1 99 ? -6.991 -9.605 8.952 1.00 94.38 99 PRO A C 1
ATOM 789 O O . PRO A 1 99 ? -7.519 -10.274 9.842 1.00 94.38 99 PRO A O 1
ATOM 792 N N . LYS A 1 100 ? -6.289 -8.497 9.224 1.00 94.38 100 LYS A N 1
ATOM 793 C CA . LYS A 1 100 ? -6.027 -7.987 10.577 1.00 94.38 100 LYS A CA 1
ATOM 794 C C . LYS A 1 100 ? -7.164 -7.122 11.113 1.00 94.38 100 LYS A C 1
ATOM 796 O O . LYS A 1 100 ? -7.293 -7.012 12.332 1.00 94.38 100 LYS A O 1
ATOM 801 N N . ILE A 1 101 ? -8.019 -6.558 10.251 1.00 94.12 101 ILE A N 1
ATOM 802 C CA . ILE A 1 101 ? -9.114 -5.661 10.665 1.00 94.12 101 ILE A CA 1
ATOM 803 C C . ILE A 1 101 ? -10.010 -6.337 11.707 1.00 94.12 101 ILE A C 1
ATOM 805 O O . ILE A 1 101 ? -10.231 -5.788 12.787 1.00 94.12 101 ILE A O 1
ATOM 809 N N . HIS A 1 102 ? -10.495 -7.541 11.407 1.00 90.62 102 HIS A N 1
ATOM 810 C CA . HIS A 1 102 ? -11.472 -8.227 12.253 1.00 90.62 102 HIS A CA 1
ATOM 811 C C . HIS A 1 102 ? -10.835 -8.964 13.433 1.00 90.62 102 HIS A C 1
ATOM 813 O O . HIS A 1 102 ? -11.398 -8.948 14.524 1.00 90.62 102 HIS A O 1
ATOM 819 N N . HIS A 1 103 ? -9.668 -9.582 13.235 1.00 91.44 103 HIS A N 1
ATOM 820 C CA . HIS A 1 103 ? -9.054 -10.454 14.241 1.00 91.44 103 HIS A CA 1
ATOM 821 C C . HIS A 1 103 ? -8.031 -9.758 15.143 1.00 91.44 103 HIS A C 1
ATOM 823 O O . HIS A 1 103 ? -7.753 -10.249 16.232 1.00 91.44 103 HIS A O 1
ATOM 829 N N . THR A 1 104 ? -7.470 -8.624 14.723 1.00 93.12 104 THR A N 1
ATOM 830 C CA . THR A 1 104 ? -6.411 -7.934 15.474 1.00 93.12 104 THR A CA 1
ATOM 831 C C . THR A 1 104 ? -6.821 -6.519 15.849 1.00 93.12 104 THR A C 1
ATOM 833 O O . THR A 1 104 ? -6.772 -6.164 17.025 1.00 93.12 104 THR A O 1
ATOM 836 N N . PHE A 1 105 ? -7.256 -5.706 14.883 1.00 95.19 105 PHE A N 1
ATOM 837 C CA . PHE A 1 105 ? -7.517 -4.288 15.129 1.00 95.19 105 PHE A CA 1
ATOM 838 C C . PHE A 1 105 ? -8.795 -4.085 15.923 1.00 95.19 105 PHE A C 1
ATOM 840 O O . PHE A 1 105 ? -8.768 -3.429 16.961 1.00 95.19 105 PHE A O 1
ATOM 847 N N . ARG A 1 106 ? -9.905 -4.680 15.473 1.00 94.94 106 ARG A N 1
ATOM 848 C CA . ARG A 1 106 ? -11.211 -4.508 16.113 1.00 94.94 106 ARG A CA 1
ATOM 849 C C . ARG A 1 106 ? -11.207 -4.917 17.595 1.00 94.94 106 ARG A C 1
ATOM 851 O O . ARG A 1 106 ? -11.623 -4.079 18.391 1.00 94.94 106 ARG A O 1
ATOM 858 N N . PRO A 1 107 ? -10.674 -6.086 18.008 1.00 95.12 107 PRO A N 1
ATOM 859 C CA . PRO A 1 107 ? -10.633 -6.462 19.424 1.00 95.12 107 PRO A CA 1
ATOM 860 C C . PRO A 1 107 ? -9.780 -5.516 20.277 1.00 95.12 107 PRO A C 1
ATOM 862 O O . PRO A 1 107 ? -10.178 -5.139 21.379 1.00 95.12 107 PRO A O 1
ATOM 865 N N . GLN A 1 108 ? -8.617 -5.088 19.773 1.00 94.31 108 GLN A N 1
ATOM 866 C CA . GLN A 1 108 ? -7.739 -4.184 20.519 1.00 94.31 108 GLN A CA 1
ATOM 867 C C . GLN A 1 108 ? -8.321 -2.772 20.638 1.00 94.31 108 GLN A C 1
ATOM 869 O O . GLN A 1 108 ? -8.291 -2.184 21.720 1.00 94.31 108 GLN A O 1
ATOM 874 N N . VAL A 1 109 ? -8.894 -2.241 19.554 1.00 95.44 109 VAL A N 1
ATOM 875 C CA . VAL A 1 109 ? -9.586 -0.946 19.571 1.00 95.44 109 VAL A CA 1
ATOM 876 C C . VAL A 1 109 ? -10.765 -1.003 20.534 1.00 95.44 109 VAL A C 1
ATOM 878 O O . VAL A 1 109 ? -10.892 -0.132 21.387 1.00 95.44 109 VAL A O 1
ATOM 881 N N . GLU A 1 110 ? -11.593 -2.044 20.456 1.00 93.94 110 GLU A N 1
ATOM 882 C CA . GLU A 1 110 ? -12.751 -2.209 21.331 1.00 93.94 110 GLU A CA 1
ATOM 883 C C . GLU A 1 110 ? -12.356 -2.282 22.810 1.00 93.94 110 GLU A C 1
ATOM 885 O O . GLU A 1 110 ? -12.972 -1.611 23.638 1.00 93.94 110 GLU A O 1
ATOM 890 N N . LYS A 1 111 ? -11.289 -3.016 23.144 1.00 92.56 111 LYS A N 1
ATOM 891 C CA . LYS A 1 111 ? -10.749 -3.070 24.508 1.00 92.56 111 LYS A CA 1
ATOM 892 C C . LYS A 1 111 ? -10.387 -1.678 25.031 1.00 92.56 111 LYS A C 1
ATOM 894 O O . LYS A 1 111 ? -10.794 -1.314 26.133 1.00 92.56 111 LYS A O 1
ATOM 899 N N . VAL A 1 112 ? -9.662 -0.883 24.242 1.00 91.69 112 VAL A N 1
ATOM 900 C CA . VAL A 1 112 ? -9.252 0.474 24.644 1.00 91.69 112 VAL A CA 1
ATOM 901 C C . VAL A 1 112 ? -10.449 1.426 24.714 1.00 91.69 112 VAL A C 1
ATOM 903 O O . VAL A 1 112 ? -10.533 2.239 25.631 1.00 91.69 112 VAL A O 1
ATOM 906 N N . VAL A 1 113 ? -11.414 1.307 23.800 1.00 92.44 113 VAL A N 1
ATOM 907 C CA . VAL A 1 113 ? -12.648 2.110 23.819 1.00 92.44 113 VAL A CA 1
ATOM 908 C C . VAL A 1 113 ? -13.469 1.814 25.077 1.00 92.44 113 VAL A C 1
ATOM 910 O O . VAL A 1 113 ? -13.887 2.745 25.763 1.00 92.44 113 VAL A O 1
ATOM 913 N N . ARG A 1 114 ? -13.662 0.534 25.427 1.00 90.56 114 ARG A N 1
ATOM 914 C CA . ARG A 1 114 ? -14.359 0.127 26.659 1.00 90.56 114 ARG A CA 1
ATOM 915 C C . ARG A 1 114 ? -13.644 0.656 27.904 1.00 90.56 114 ARG A C 1
ATOM 917 O O . ARG A 1 114 ? -14.293 1.226 28.776 1.00 90.56 114 ARG A O 1
ATOM 924 N N . GLN A 1 115 ? -12.315 0.544 27.951 1.00 89.62 115 GLN A N 1
ATOM 925 C CA . GLN A 1 115 ? -11.485 1.100 29.027 1.00 89.62 115 GLN A CA 1
ATOM 926 C C . GLN A 1 115 ? -11.661 2.624 29.160 1.00 89.62 115 GLN A C 1
ATOM 928 O O . GLN A 1 115 ? -11.762 3.140 30.271 1.00 89.62 115 GLN A O 1
ATOM 933 N N . PHE A 1 116 ? -11.707 3.344 28.036 1.00 89.06 116 PHE A N 1
ATOM 934 C CA . PHE A 1 116 ? -11.857 4.799 28.006 1.00 89.06 116 PHE A CA 1
ATOM 935 C C . PHE A 1 116 ? -13.244 5.259 28.478 1.00 89.06 116 PHE A C 1
ATOM 937 O O . PHE A 1 116 ? -13.353 6.248 29.202 1.00 89.06 116 PHE A O 1
ATOM 944 N N . LEU A 1 117 ? -14.303 4.540 28.087 1.00 87.06 117 LEU A N 1
ATOM 945 C CA . LEU A 1 117 ? -15.689 4.860 28.448 1.00 87.06 117 LEU A CA 1
ATOM 946 C C . LEU A 1 117 ? -16.074 4.394 29.857 1.00 87.06 117 LEU A C 1
ATOM 948 O O . LEU A 1 117 ? -16.978 4.963 30.464 1.00 87.06 117 LEU A O 1
ATOM 952 N N . SER A 1 118 ? -15.417 3.366 30.393 1.00 85.19 118 SER A N 1
ATOM 953 C CA . SER A 1 118 ? -15.689 2.843 31.737 1.00 85.19 118 SER A CA 1
ATOM 954 C C . SER A 1 118 ? -14.396 2.595 32.520 1.00 85.19 118 SER A C 1
ATOM 956 O O . SER A 1 118 ? -14.044 1.439 32.779 1.00 85.19 118 SER A O 1
ATOM 958 N N . PRO A 1 119 ? -13.691 3.663 32.949 1.00 67.62 119 PRO A N 1
ATOM 959 C CA . PRO A 1 119 ? -12.489 3.540 33.765 1.00 67.62 119 PRO A CA 1
ATOM 960 C C . PRO A 1 119 ? -12.876 2.985 35.147 1.00 67.62 119 PRO A C 1
ATOM 962 O O . PRO A 1 119 ? -13.290 3.734 36.027 1.00 67.62 119 PRO A O 1
ATOM 965 N N . GLY A 1 120 ? -12.819 1.662 35.321 1.00 58.34 120 GLY A N 1
ATOM 966 C CA . GLY A 1 120 ? -13.185 0.972 36.569 1.00 58.34 120 GLY A CA 1
ATOM 967 C C . GLY A 1 120 ? -14.055 -0.279 36.402 1.00 58.34 120 GLY A C 1
ATOM 968 O O . GLY A 1 120 ? -14.160 -1.068 37.334 1.00 58.34 120 GLY A O 1
ATOM 969 N N . SER A 1 121 ? -14.633 -0.514 35.220 1.00 53.16 121 SER A N 1
ATOM 970 C CA . SER A 1 121 ? -15.358 -1.753 34.911 1.00 53.16 121 SER A CA 1
ATOM 971 C C . SER A 1 121 ? -14.379 -2.828 34.425 1.00 53.16 121 SER A C 1
ATOM 973 O O . SER A 1 121 ? -14.266 -3.084 33.226 1.00 53.16 121 SER A O 1
ATOM 975 N N . HIS A 1 122 ? -13.656 -3.461 35.349 1.00 48.06 122 HIS A N 1
ATOM 976 C CA . HIS A 1 122 ? -12.983 -4.731 35.072 1.00 48.06 122 HIS A CA 1
ATOM 977 C C . HIS A 1 122 ? -14.057 -5.817 34.931 1.00 48.06 122 HIS A C 1
ATOM 979 O O . HIS A 1 122 ? -14.427 -6.468 35.905 1.00 48.06 122 HIS A O 1
ATOM 985 N N . VAL A 1 123 ? -14.598 -5.992 33.723 1.00 50.12 123 VAL A N 1
ATOM 986 C CA . VAL A 1 123 ? -15.252 -7.259 33.393 1.00 50.12 123 VAL A CA 1
ATOM 987 C C . VAL A 1 123 ? -14.114 -8.232 33.137 1.00 50.12 123 VAL A C 1
ATOM 989 O O . VAL A 1 123 ? -13.481 -8.210 32.085 1.00 50.12 123 VAL A O 1
ATOM 992 N N . GLU A 1 124 ? -13.815 -9.008 34.170 1.00 47.09 124 GLU A N 1
ATOM 993 C CA . GLU A 1 124 ? -13.114 -10.278 34.079 1.00 47.09 124 GLU A CA 1
ATOM 994 C C . GLU A 1 124 ? -13.828 -11.116 33.012 1.00 47.09 124 GLU A C 1
ATOM 996 O O . GLU A 1 124 ? -14.894 -11.680 33.251 1.00 47.09 124 GLU A O 1
ATOM 1001 N N . GLU A 1 125 ? -13.303 -11.112 31.788 1.00 45.31 125 GLU A N 1
ATOM 1002 C CA . GLU A 1 125 ? -13.654 -12.141 30.821 1.00 45.31 125 GLU A CA 1
ATOM 1003 C C . GLU A 1 125 ? -12.986 -13.422 31.332 1.00 45.31 125 GLU A C 1
ATOM 1005 O O . GLU A 1 125 ? -11.762 -13.426 31.517 1.00 45.31 125 GLU A O 1
ATOM 1010 N N . PRO A 1 126 ? -13.757 -14.479 31.644 1.00 39.62 126 PRO A N 1
ATOM 1011 C CA . PRO A 1 126 ? -13.183 -15.709 32.155 1.00 39.62 126 PRO A CA 1
ATOM 1012 C C . PRO A 1 126 ? -12.147 -16.216 31.146 1.00 39.62 126 PRO A C 1
ATOM 1014 O O . PRO A 1 126 ? -12.400 -16.159 29.938 1.00 39.62 126 PRO A O 1
ATOM 1017 N N . PRO A 1 127 ? -10.989 -16.725 31.601 1.00 38.94 127 PRO A N 1
ATOM 1018 C CA . PRO A 1 127 ? -10.050 -17.367 30.704 1.00 38.94 127 PRO A CA 1
ATOM 1019 C C . PRO A 1 127 ? -10.804 -18.531 30.071 1.00 38.94 127 PRO A C 1
ATOM 1021 O O . PRO A 1 127 ? -11.204 -19.469 30.766 1.00 38.94 127 PRO A O 1
ATOM 1024 N N . VAL A 1 128 ? -11.049 -18.456 28.762 1.00 38.31 128 VAL A N 1
ATOM 1025 C CA . VAL A 1 128 ? -11.549 -19.601 28.011 1.00 38.31 128 VAL A CA 1
ATOM 1026 C C . VAL A 1 128 ? -10.475 -20.665 28.167 1.00 38.31 128 VAL A C 1
ATOM 1028 O O . VAL A 1 128 ? -9.382 -20.569 27.610 1.00 38.31 128 VAL A O 1
ATOM 1031 N N . SER A 1 129 ? -10.763 -21.601 29.068 1.00 35.00 129 SER A N 1
ATOM 1032 C CA . SER A 1 129 ? -9.889 -22.690 29.450 1.00 35.00 129 SER A CA 1
ATOM 1033 C C . SER A 1 129 ? -9.404 -23.396 28.198 1.00 35.00 129 SER A C 1
ATOM 1035 O O . SER A 1 129 ? -10.180 -23.987 27.450 1.00 35.00 129 SER A O 1
ATOM 1037 N N . MET A 1 130 ? -8.089 -23.391 28.036 1.00 41.00 130 MET A N 1
ATOM 1038 C CA . MET A 1 130 ? -7.371 -24.501 27.437 1.00 41.00 130 MET A CA 1
ATOM 1039 C C . MET A 1 130 ? -7.723 -25.775 28.220 1.00 41.00 130 MET A C 1
ATOM 1041 O O . MET A 1 130 ? -7.042 -26.092 29.187 1.00 41.00 130 MET A O 1
ATOM 1045 N N . SER A 1 131 ? -8.805 -26.475 27.868 1.00 38.72 131 SER A N 1
ATOM 1046 C CA . SER A 1 131 ? -8.970 -27.899 28.185 1.00 38.72 131 SER A CA 1
ATOM 1047 C C . SER A 1 131 ? -10.168 -28.510 27.455 1.00 38.72 131 SER A C 1
ATOM 1049 O O . SER A 1 131 ? -11.322 -28.327 27.833 1.00 38.72 131 SER A O 1
ATOM 1051 N N . SER A 1 132 ? -9.891 -29.255 26.391 1.00 32.78 132 SER A N 1
ATOM 1052 C CA . SER A 1 132 ? -10.484 -30.582 26.169 1.00 32.78 132 SER A CA 1
ATOM 1053 C C . SER A 1 132 ? -9.729 -31.264 25.032 1.00 32.78 132 SER A C 1
ATOM 1055 O O . SER A 1 132 ? -10.144 -31.304 23.879 1.00 32.78 132 SER A O 1
ATOM 1057 N N . LEU A 1 133 ? -8.565 -31.795 25.396 1.00 33.31 133 LEU A N 1
ATOM 1058 C CA . LEU A 1 133 ? -8.019 -32.986 24.762 1.00 33.31 133 LEU A CA 1
ATOM 1059 C C . LEU A 1 133 ? -8.915 -34.173 25.166 1.00 33.31 133 LEU A C 1
ATOM 1061 O O . LEU A 1 133 ? -9.120 -34.359 26.367 1.00 33.31 133 LEU A O 1
ATOM 1065 N N . PRO A 1 134 ? -9.415 -35.007 24.240 1.00 43.41 134 PRO A N 1
ATOM 1066 C CA . PRO A 1 134 ? -9.702 -36.394 24.544 1.00 43.41 134 PRO A CA 1
ATOM 1067 C C . PRO A 1 134 ? -8.424 -37.201 24.310 1.00 43.41 134 PRO A C 1
ATOM 1069 O O . PRO A 1 134 ? -7.969 -37.399 23.184 1.00 43.41 134 PRO A O 1
ATOM 1072 N N . GLU A 1 135 ? -7.841 -37.623 25.423 1.00 33.19 135 GLU A N 1
ATOM 1073 C CA . GLU A 1 135 ? -6.817 -38.650 25.525 1.00 33.19 135 GLU A CA 1
ATOM 1074 C C . GLU A 1 135 ? -7.406 -39.988 25.043 1.00 33.19 135 GLU A C 1
ATOM 1076 O O . GLU A 1 135 ? -8.379 -40.485 25.609 1.00 33.19 135 GLU A O 1
ATOM 1081 N N . MET A 1 136 ? -6.823 -40.577 23.998 1.00 39.69 136 MET A N 1
ATOM 1082 C CA . MET A 1 136 ? -6.845 -42.026 23.812 1.00 39.69 136 MET A CA 1
ATOM 1083 C C . MET A 1 136 ? -5.403 -42.516 23.865 1.00 39.69 136 MET A C 1
ATOM 1085 O O . MET A 1 136 ? -4.556 -42.143 23.055 1.00 39.69 136 MET A O 1
ATOM 1089 N N . GLN A 1 137 ? -5.160 -43.296 24.909 1.00 35.41 137 GLN A N 1
ATOM 1090 C CA . GLN A 1 137 ? -3.948 -44.034 25.206 1.00 35.41 137 GLN A CA 1
ATOM 1091 C C . GLN A 1 137 ? -3.672 -45.058 24.100 1.00 35.41 137 GLN A C 1
ATOM 1093 O O . GLN A 1 137 ? -4.594 -45.750 23.684 1.00 35.41 137 GLN A O 1
ATOM 1098 N N . ASP A 1 138 ? -2.409 -45.203 23.692 1.00 30.62 138 ASP A N 1
ATOM 1099 C CA . ASP A 1 138 ? -1.733 -46.494 23.853 1.00 30.62 138 ASP A CA 1
ATOM 1100 C C . ASP A 1 138 ? -0.199 -46.396 23.713 1.00 30.62 138 ASP A C 1
ATOM 1102 O O . ASP A 1 138 ? 0.357 -46.107 22.659 1.00 30.62 138 ASP A O 1
ATOM 1106 N N . SER A 1 139 ? 0.441 -46.565 24.873 1.00 36.69 139 SER A N 1
ATOM 1107 C CA . SER A 1 139 ? 1.556 -47.471 25.190 1.00 36.69 139 SER A CA 1
ATOM 1108 C C . SER A 1 139 ? 2.832 -47.596 24.308 1.00 36.69 139 SER A C 1
ATOM 1110 O O . SER A 1 139 ? 2.813 -47.958 23.138 1.00 36.69 139 SER A O 1
ATOM 1112 N N . ASN A 1 140 ? 3.966 -47.509 25.039 1.00 33.34 140 ASN A N 1
ATOM 1113 C CA . ASN A 1 140 ? 5.323 -48.058 24.812 1.00 33.34 140 ASN A CA 1
ATOM 1114 C C . ASN A 1 140 ? 6.286 -47.382 23.807 1.00 33.34 140 ASN A C 1
ATOM 1116 O O . ASN A 1 140 ? 5.910 -47.049 22.699 1.00 33.34 140 ASN A O 1
ATOM 1120 N N . MET A 1 141 ? 7.609 -47.324 24.007 1.00 31.98 141 MET A N 1
ATOM 1121 C CA . MET A 1 141 ? 8.536 -47.327 25.156 1.00 31.98 141 MET A CA 1
ATOM 1122 C C . MET A 1 141 ? 9.960 -47.175 24.554 1.00 31.98 141 MET A C 1
ATOM 1124 O O . MET A 1 141 ? 10.188 -47.639 23.440 1.00 31.98 141 MET A O 1
ATOM 1128 N N . LEU A 1 142 ? 10.903 -46.643 25.347 1.00 32.31 142 LEU A N 1
ATOM 1129 C CA . LEU A 1 142 ? 12.381 -46.778 25.264 1.00 32.31 142 LEU A CA 1
ATOM 1130 C C . LEU A 1 142 ? 13.218 -45.745 24.459 1.00 32.31 142 LEU A C 1
ATOM 1132 O O . LEU A 1 142 ? 13.039 -45.502 23.273 1.00 32.31 142 LEU A O 1
ATOM 1136 N N . SER A 1 143 ? 14.185 -45.180 25.193 1.00 34.75 143 SER A N 1
ATOM 1137 C CA . SER A 1 143 ? 15.347 -44.328 24.856 1.00 34.75 143 SER A CA 1
ATOM 1138 C C . SER A 1 143 ? 16.548 -45.185 24.349 1.00 34.75 143 SER A C 1
ATOM 1140 O O . SER A 1 143 ? 16.298 -46.366 24.096 1.00 34.75 143 SER A O 1
ATOM 1142 N N . PRO A 1 144 ? 17.843 -44.744 24.252 1.00 48.53 144 PRO A N 1
ATOM 1143 C CA . PRO A 1 144 ? 18.502 -43.443 24.544 1.00 48.53 144 PRO A CA 1
ATOM 1144 C C . PRO A 1 144 ? 19.646 -42.987 23.565 1.00 48.53 144 PRO A C 1
ATOM 1146 O O . PRO A 1 144 ? 20.033 -43.745 22.692 1.00 48.53 144 PRO A O 1
ATOM 1149 N N . VAL A 1 145 ? 20.175 -41.752 23.781 1.00 36.66 145 VAL A N 1
ATOM 1150 C CA . VAL A 1 145 ? 21.570 -41.181 23.639 1.00 36.66 145 VAL A CA 1
ATOM 1151 C C . VAL A 1 145 ? 22.408 -41.529 22.365 1.00 36.66 145 VAL A C 1
ATOM 1153 O O . VAL A 1 145 ? 22.344 -42.645 21.885 1.00 36.66 145 VAL A O 1
ATOM 1156 N N . ILE A 1 146 ? 23.182 -40.662 21.675 1.00 37.12 146 ILE A N 1
ATOM 1157 C CA . ILE A 1 146 ? 24.485 -40.021 22.006 1.00 37.12 146 ILE A CA 1
ATOM 1158 C C . ILE A 1 146 ? 24.917 -39.030 20.878 1.00 37.12 146 ILE A C 1
ATOM 1160 O O . ILE A 1 146 ? 24.596 -39.283 19.722 1.00 37.12 146 ILE A O 1
ATOM 1164 N N . SER A 1 147 ? 25.776 -38.046 21.228 1.00 34.72 147 SER A N 1
ATOM 1165 C CA . SER A 1 147 ? 26.920 -37.474 20.447 1.00 34.72 147 SER A CA 1
ATOM 1166 C C . SER A 1 147 ? 26.650 -36.698 19.136 1.00 34.72 147 SER A C 1
ATOM 1168 O O . SER A 1 147 ? 25.750 -37.029 18.389 1.00 34.72 147 SER A O 1
ATOM 1170 N N . SER A 1 148 ? 27.404 -35.689 18.682 1.00 34.50 148 SER A N 1
ATOM 1171 C CA . SER A 1 148 ? 28.607 -34.945 19.104 1.00 34.50 148 SER A CA 1
ATOM 1172 C C . SER A 1 148 ? 28.843 -33.825 18.062 1.00 34.50 148 SER A C 1
ATOM 1174 O O . SER A 1 148 ? 28.539 -34.023 16.888 1.00 34.50 148 SER A O 1
ATOM 1176 N N . ALA A 1 149 ? 29.429 -32.687 18.455 1.00 37.34 149 ALA A N 1
ATOM 1177 C CA . ALA A 1 149 ? 30.006 -31.687 17.536 1.00 37.34 149 ALA A CA 1
ATOM 1178 C C . ALA A 1 149 ? 31.257 -32.235 16.800 1.00 37.34 149 ALA A C 1
ATOM 1180 O O . ALA A 1 149 ? 31.815 -33.242 17.246 1.00 37.34 149 ALA A O 1
ATOM 1181 N N . PRO A 1 150 ? 31.738 -31.584 15.715 1.00 48.28 150 PRO A N 1
ATOM 1182 C CA . PRO A 1 150 ? 32.843 -30.626 15.890 1.00 48.28 150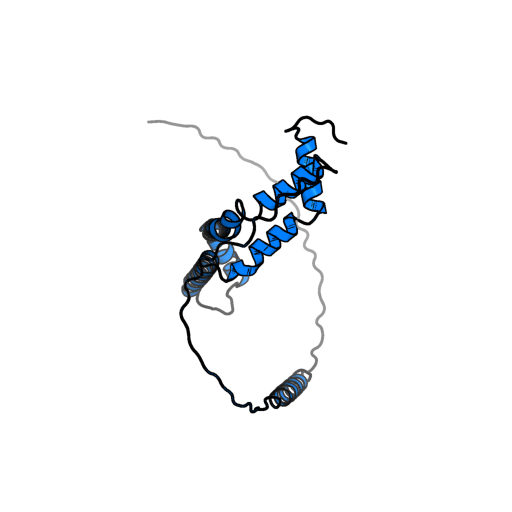 PRO A CA 1
ATOM 1183 C C . PRO A 1 150 ? 32.828 -29.393 14.951 1.00 48.28 150 PRO A C 1
ATOM 1185 O O . PRO A 1 150 ? 32.019 -29.263 14.039 1.00 48.28 150 PRO A O 1
ATOM 1188 N N . ALA A 1 151 ? 33.746 -28.467 15.245 1.00 43.81 151 ALA A N 1
ATOM 1189 C CA . ALA A 1 151 ? 33.919 -27.124 14.692 1.00 43.81 151 ALA A CA 1
ATOM 1190 C C . ALA A 1 151 ? 34.608 -27.053 13.311 1.00 43.81 151 ALA A C 1
ATOM 1192 O O . ALA A 1 151 ? 35.406 -27.921 12.968 1.00 43.81 151 ALA A O 1
ATOM 1193 N N . SER A 1 152 ? 34.441 -25.925 12.602 1.00 45.38 152 SER A N 1
ATOM 1194 C CA . SER A 1 152 ? 35.459 -25.421 11.667 1.00 45.38 152 SER A CA 1
ATOM 1195 C C . SER A 1 152 ? 35.447 -23.891 11.552 1.00 45.38 152 SER A C 1
ATOM 1197 O O . SER A 1 152 ? 34.461 -23.268 11.168 1.00 45.38 152 SER A O 1
ATOM 1199 N N . SER A 1 153 ? 36.602 -23.329 11.885 1.00 54.72 153 SER A N 1
ATOM 1200 C CA . SER A 1 153 ? 37.106 -21.968 11.712 1.00 54.72 153 SER A CA 1
ATOM 1201 C C . SER A 1 153 ? 36.788 -21.291 10.371 1.00 54.72 153 SER A C 1
ATOM 1203 O O . SER A 1 153 ? 37.042 -21.855 9.308 1.00 54.72 153 SER A O 1
ATOM 1205 N N . SER A 1 154 ? 36.373 -20.024 10.414 1.00 56.09 154 SER A N 1
ATOM 1206 C CA . SER A 1 154 ? 36.378 -19.108 9.262 1.00 56.09 154 SER A CA 1
ATOM 1207 C C . SER A 1 154 ? 36.592 -17.670 9.732 1.00 56.09 154 SER A C 1
ATOM 1209 O O . SER A 1 154 ? 35.647 -16.916 9.929 1.00 56.09 154 SER A O 1
ATOM 1211 N N . SER A 1 155 ? 37.851 -17.287 9.938 1.00 52.31 155 SER A N 1
ATOM 1212 C CA . SER A 1 155 ? 38.235 -15.911 10.298 1.00 52.31 155 SER A CA 1
ATOM 1213 C C . SER A 1 155 ? 39.419 -15.362 9.485 1.00 52.31 155 SER A C 1
ATOM 1215 O O . SER A 1 155 ? 39.899 -14.269 9.762 1.00 52.31 155 SER A O 1
ATOM 1217 N N . ASN A 1 156 ? 39.833 -16.039 8.406 1.00 59.03 156 ASN A N 1
ATOM 1218 C CA . ASN A 1 156 ? 40.967 -15.599 7.574 1.00 59.03 156 ASN A CA 1
ATOM 1219 C C . ASN A 1 156 ? 40.588 -14.608 6.454 1.00 59.03 156 ASN A C 1
ATOM 1221 O O . ASN A 1 156 ? 41.466 -14.100 5.764 1.00 59.03 156 ASN A O 1
ATOM 1225 N N . SER A 1 157 ? 39.299 -14.301 6.265 1.00 61.66 157 SER A N 1
ATOM 1226 C CA . SER A 1 157 ? 38.841 -13.466 5.141 1.00 61.66 157 SER A CA 1
ATOM 1227 C C . SER A 1 157 ? 38.947 -11.954 5.386 1.00 61.66 157 SER A C 1
ATOM 1229 O O . SER A 1 157 ? 38.912 -11.185 4.429 1.00 61.66 157 SER A O 1
ATOM 1231 N N . ALA A 1 158 ? 39.065 -11.501 6.639 1.00 56.25 158 ALA A N 1
ATOM 1232 C CA . ALA A 1 158 ? 39.004 -10.071 6.961 1.00 56.25 158 ALA A CA 1
ATOM 1233 C C . ALA A 1 158 ? 40.324 -9.321 6.691 1.00 56.25 158 ALA A C 1
ATOM 1235 O O . ALA A 1 158 ? 40.300 -8.150 6.317 1.00 56.25 158 ALA A O 1
ATOM 1236 N N . LEU A 1 159 ? 41.475 -9.991 6.825 1.00 67.25 159 LEU A N 1
ATOM 1237 C CA . LEU A 1 159 ? 42.790 -9.352 6.673 1.00 67.25 159 LEU A CA 1
ATOM 1238 C C . LEU A 1 159 ? 43.149 -9.061 5.205 1.00 67.25 159 LEU A C 1
ATOM 1240 O O . LEU A 1 159 ? 43.811 -8.069 4.926 1.00 67.25 159 LEU A O 1
ATOM 1244 N N . SER A 1 160 ? 42.634 -9.852 4.256 1.00 66.69 160 SER A N 1
ATOM 1245 C CA . SER A 1 160 ? 42.872 -9.653 2.816 1.00 66.69 160 SER A CA 1
ATOM 1246 C C . SER A 1 160 ? 42.150 -8.426 2.241 1.00 66.69 160 SER A C 1
ATOM 1248 O O . SER A 1 160 ? 42.612 -7.834 1.265 1.00 66.69 160 SER A O 1
ATOM 1250 N N . ILE A 1 161 ? 41.012 -8.037 2.825 1.00 70.81 161 ILE A N 1
ATOM 1251 C CA . ILE A 1 161 ? 40.203 -6.912 2.329 1.00 70.81 161 ILE A CA 1
ATOM 1252 C C . ILE A 1 161 ? 40.833 -5.577 2.750 1.00 70.81 161 ILE A C 1
ATOM 1254 O O . ILE A 1 161 ? 40.866 -4.636 1.960 1.00 70.81 161 ILE A O 1
ATOM 1258 N N . LEU A 1 162 ? 41.390 -5.504 3.964 1.00 70.94 162 LEU A N 1
ATOM 1259 C CA . LEU A 1 162 ? 42.039 -4.292 4.476 1.00 70.94 162 LEU A CA 1
ATOM 1260 C C . LEU A 1 162 ? 43.314 -3.936 3.695 1.00 70.94 162 LEU A C 1
ATOM 1262 O O . LEU A 1 162 ? 43.537 -2.762 3.405 1.00 70.94 162 LEU A O 1
ATOM 1266 N N . ASP A 1 163 ? 44.097 -4.937 3.291 1.00 72.38 163 ASP A N 1
ATOM 1267 C CA . ASP A 1 163 ? 45.312 -4.753 2.483 1.00 72.38 163 ASP A CA 1
ATOM 1268 C C . ASP A 1 163 ? 44.987 -4.196 1.080 1.00 72.38 163 ASP A C 1
ATOM 1270 O O . ASP A 1 163 ? 45.593 -3.234 0.597 1.00 72.38 163 ASP A O 1
ATOM 1274 N N . THR A 1 164 ? 43.902 -4.707 0.485 1.00 73.31 164 THR A N 1
ATOM 1275 C CA . THR A 1 164 ? 43.396 -4.250 -0.819 1.00 73.31 164 THR A CA 1
ATOM 1276 C C . THR A 1 164 ? 42.908 -2.795 -0.769 1.00 73.31 164 THR A C 1
ATOM 1278 O O . THR A 1 164 ? 43.188 -2.011 -1.676 1.00 73.31 164 THR A O 1
ATOM 1281 N N . ILE A 1 165 ? 42.214 -2.396 0.305 1.00 74.44 165 ILE A N 1
ATOM 1282 C CA . ILE A 1 165 ? 41.744 -1.009 0.490 1.00 74.44 165 ILE A CA 1
ATOM 1283 C C . ILE A 1 165 ? 42.928 -0.048 0.686 1.00 74.44 165 ILE A C 1
ATOM 1285 O O . ILE A 1 165 ? 42.902 1.072 0.171 1.00 74.44 165 ILE A O 1
ATOM 1289 N N . SER A 1 166 ? 43.973 -0.480 1.399 1.00 74.88 166 SER A N 1
ATOM 1290 C CA . SER A 1 166 ? 45.170 0.335 1.637 1.00 74.88 166 SER A CA 1
ATOM 1291 C C . SER A 1 166 ? 45.951 0.601 0.343 1.00 74.88 166 SER A C 1
ATOM 1293 O O . SER A 1 166 ? 46.370 1.734 0.105 1.00 74.88 166 SER A O 1
ATOM 1295 N N . SER A 1 167 ? 46.054 -0.400 -0.541 1.00 73.44 167 SER A N 1
ATOM 1296 C CA . SER A 1 167 ? 46.701 -0.257 -1.856 1.00 73.44 167 SER A CA 1
ATOM 1297 C C . SER A 1 167 ? 45.971 0.734 -2.775 1.00 73.44 167 SER A C 1
ATOM 1299 O O . SER A 1 167 ? 46.604 1.589 -3.389 1.00 73.44 167 SER A O 1
ATOM 1301 N N . LEU A 1 168 ? 44.632 0.712 -2.808 1.00 70.25 168 LEU A N 1
ATOM 1302 C CA . LEU A 1 168 ? 43.841 1.628 -3.649 1.00 70.25 168 LEU A CA 1
ATOM 1303 C C . LEU A 1 168 ? 43.917 3.096 -3.196 1.00 70.25 168 LEU A C 1
ATOM 1305 O O . LEU A 1 168 ? 43.776 4.008 -4.010 1.00 70.25 168 LEU A O 1
ATOM 1309 N N . LYS A 1 169 ? 44.155 3.351 -1.904 1.00 67.88 169 LYS A N 1
ATOM 1310 C CA . LYS A 1 169 ? 44.284 4.718 -1.377 1.00 67.88 169 LYS A CA 1
ATOM 1311 C C . LYS A 1 169 ? 45.610 5.377 -1.784 1.00 67.88 169 LYS A C 1
ATOM 1313 O O . LYS A 1 169 ? 45.671 6.601 -1.861 1.00 67.88 169 LYS A O 1
ATOM 1318 N N . GLN A 1 170 ? 46.648 4.588 -2.065 1.00 62.06 170 GLN A N 1
ATOM 1319 C CA . GLN A 1 170 ? 47.971 5.095 -2.440 1.00 62.06 170 GLN A CA 1
ATOM 1320 C C . GLN A 1 170 ? 48.035 5.574 -3.904 1.00 62.06 170 GLN A C 1
ATOM 1322 O O . GLN A 1 170 ? 48.804 6.483 -4.211 1.00 62.06 170 GLN A O 1
ATOM 1327 N N . GLU A 1 171 ? 47.180 5.049 -4.789 1.00 54.00 171 GLU A N 1
ATOM 1328 C CA . GLU A 1 171 ? 47.085 5.495 -6.192 1.00 54.00 171 GLU A CA 1
ATOM 1329 C C . GLU A 1 171 ? 46.243 6.770 -6.394 1.00 54.00 171 GLU A C 1
ATOM 1331 O O . GLU A 1 171 ? 46.379 7.436 -7.419 1.00 54.00 171 GLU A O 1
ATOM 1336 N N . ALA A 1 172 ? 45.404 7.164 -5.429 1.00 50.69 172 ALA A N 1
ATOM 1337 C CA . ALA A 1 172 ? 44.531 8.337 -5.564 1.00 50.69 172 ALA A CA 1
ATOM 1338 C C . ALA A 1 172 ? 45.209 9.684 -5.231 1.00 50.69 172 ALA A C 1
ATOM 1340 O O . ALA A 1 172 ? 44.684 10.731 -5.606 1.00 50.69 172 ALA A O 1
ATOM 1341 N N . ASP A 1 173 ? 46.363 9.677 -4.553 1.00 48.81 173 ASP A N 1
ATOM 1342 C CA . ASP A 1 173 ? 47.029 10.901 -4.059 1.00 48.81 173 ASP A CA 1
ATOM 1343 C C . ASP A 1 173 ? 48.098 11.460 -5.022 1.00 48.81 173 ASP A C 1
ATOM 1345 O O . ASP A 1 173 ? 48.720 12.488 -4.770 1.00 48.81 173 ASP A O 1
ATOM 1349 N N . SER A 1 174 ? 48.305 10.809 -6.172 1.00 52.09 174 SER A N 1
ATOM 1350 C CA . SER A 1 174 ? 49.307 11.211 -7.167 1.00 52.09 174 SER A CA 1
ATOM 1351 C C . SER A 1 174 ? 48.653 11.796 -8.424 1.00 52.09 174 SER A C 1
ATOM 1353 O O . SER A 1 174 ? 48.590 11.132 -9.458 1.00 52.09 174 SER A O 1
ATOM 1355 N N . LYS A 1 175 ? 48.186 13.055 -8.385 1.00 42.56 175 LYS A N 1
ATOM 1356 C CA . LYS A 1 175 ? 47.915 13.817 -9.624 1.00 42.56 175 LYS A CA 1
ATOM 1357 C C . LYS A 1 175 ? 48.365 15.289 -9.533 1.00 42.56 175 LYS A C 1
ATOM 1359 O O . LYS A 1 175 ? 48.081 15.932 -8.524 1.00 42.56 175 LYS A O 1
ATOM 1364 N N . PRO A 1 176 ? 49.069 15.840 -10.549 1.00 44.47 176 PRO A N 1
ATOM 1365 C CA . PRO A 1 176 ? 49.689 17.167 -10.478 1.00 44.47 176 PRO A CA 1
ATOM 1366 C C . PRO A 1 176 ? 48.705 18.324 -10.730 1.00 44.47 176 PRO A C 1
ATOM 1368 O O . PRO A 1 176 ? 47.705 18.166 -11.427 1.00 44.47 176 PRO A O 1
ATOM 1371 N N . LYS A 1 177 ? 49.057 19.491 -10.170 1.00 45.94 177 LYS A N 1
ATOM 1372 C CA . LYS A 1 177 ? 48.402 20.812 -10.262 1.00 45.94 177 LYS A CA 1
ATOM 1373 C C . LYS A 1 177 ? 48.313 21.371 -11.694 1.00 45.94 177 LYS A C 1
ATOM 1375 O O . LYS A 1 177 ? 49.325 21.399 -12.386 1.00 45.94 177 LYS A O 1
ATOM 1380 N N . GLU A 1 178 ? 47.174 21.984 -12.031 1.00 35.88 178 GLU A N 1
ATOM 1381 C CA . GLU A 1 178 ? 47.024 22.996 -13.097 1.00 35.88 178 GLU A CA 1
ATOM 1382 C C . GLU A 1 178 ? 46.443 24.319 -12.526 1.00 35.88 178 GLU A C 1
ATOM 1384 O O . GLU A 1 178 ? 45.754 24.275 -11.501 1.00 35.88 178 GLU A O 1
ATOM 1389 N N . PRO A 1 179 ? 46.768 25.497 -13.110 1.00 43.66 179 PRO A N 1
ATOM 1390 C CA . PRO A 1 179 ? 46.503 26.829 -12.539 1.00 43.66 179 PRO A CA 1
ATOM 1391 C C . PRO A 1 179 ? 45.116 27.412 -12.910 1.00 43.66 179 PRO A C 1
ATOM 1393 O O . PRO A 1 179 ? 44.477 26.913 -13.836 1.00 43.66 179 PRO A O 1
ATOM 1396 N N . PRO A 1 180 ? 44.634 28.477 -12.226 1.00 39.19 180 PRO A N 1
ATOM 1397 C CA . PRO A 1 180 ? 43.271 28.984 -12.397 1.00 39.19 180 PRO A CA 1
ATOM 1398 C C . PRO A 1 180 ? 43.160 30.037 -13.513 1.00 39.19 180 PRO A C 1
ATOM 1400 O O . PRO A 1 180 ? 43.975 30.956 -13.592 1.00 39.19 180 PRO A O 1
ATOM 1403 N N . LEU A 1 181 ? 42.104 29.935 -14.328 1.00 35.47 181 LEU A N 1
ATOM 1404 C CA . LEU A 1 181 ? 41.639 30.994 -15.228 1.00 35.47 181 LEU A CA 1
ATOM 1405 C C . LEU A 1 181 ? 40.563 31.841 -14.531 1.00 35.47 181 LEU A C 1
ATOM 1407 O O . LEU A 1 181 ? 39.662 31.312 -13.880 1.00 35.47 181 LEU A O 1
ATOM 1411 N N . GLN A 1 182 ? 40.721 33.158 -14.664 1.00 36.41 182 GLN A N 1
ATOM 1412 C CA . GLN A 1 182 ? 39.851 34.221 -14.163 1.00 36.41 182 GLN A CA 1
ATOM 1413 C C . GLN A 1 182 ? 38.449 34.152 -14.781 1.00 36.41 182 GLN A C 1
ATOM 1415 O O . GLN A 1 182 ? 38.301 33.871 -15.969 1.00 36.41 182 GLN A O 1
ATOM 1420 N N . GLY A 1 183 ? 37.437 34.429 -13.957 1.00 36.28 183 GLY A N 1
ATOM 1421 C CA . GLY A 1 183 ? 36.081 34.716 -14.407 1.00 36.28 183 GLY A CA 1
ATOM 1422 C C . GLY A 1 183 ? 35.978 36.156 -14.900 1.00 36.28 183 GLY A C 1
ATOM 1423 O O . GLY A 1 183 ? 36.515 37.061 -14.264 1.00 36.28 183 GLY A O 1
ATOM 1424 N N . GLU A 1 184 ? 35.280 36.338 -16.017 1.00 39.31 184 GLU A N 1
ATOM 1425 C CA . GLU A 1 184 ? 34.741 37.626 -16.439 1.00 39.31 184 GLU A CA 1
ATOM 1426 C C . GLU A 1 184 ? 33.228 37.627 -16.221 1.00 39.31 184 GLU A C 1
ATOM 1428 O O . GLU A 1 184 ? 32.542 36.608 -16.348 1.00 39.31 184 GLU A O 1
ATOM 1433 N N . GLU A 1 185 ? 32.767 38.788 -15.792 1.00 36.75 185 GLU A N 1
ATOM 1434 C CA . GLU A 1 185 ? 31.476 39.079 -15.201 1.00 36.75 185 GLU A CA 1
ATOM 1435 C C . GLU A 1 185 ? 30.429 39.293 -16.300 1.00 36.75 185 GLU A C 1
ATOM 1437 O O . GLU A 1 185 ? 30.723 39.786 -17.388 1.00 36.75 185 GLU A O 1
ATOM 1442 N N . GLY A 1 186 ? 29.198 38.868 -16.026 1.00 38.19 186 GLY A N 1
ATOM 1443 C CA . GLY A 1 186 ? 28.069 39.106 -16.911 1.00 38.19 186 GLY A CA 1
ATOM 1444 C C . GLY A 1 186 ? 27.505 40.509 -16.736 1.00 38.19 186 GLY A C 1
ATOM 1445 O O . GLY A 1 186 ? 27.370 40.967 -15.612 1.00 38.19 186 GLY A O 1
ATOM 1446 N N . GLU A 1 187 ? 27.086 41.115 -17.843 1.00 44.81 187 GLU A N 1
ATOM 1447 C CA . GLU A 1 187 ? 26.001 42.097 -17.911 1.00 44.81 187 GLU A CA 1
ATOM 1448 C C . GLU A 1 187 ? 25.518 42.163 -19.371 1.00 44.81 187 GLU A C 1
ATOM 1450 O O . GLU A 1 187 ? 26.232 42.620 -20.260 1.00 44.81 187 GLU A O 1
ATOM 1455 N N . MET A 1 188 ? 24.308 41.669 -19.642 1.00 44.22 188 MET A N 1
ATOM 1456 C CA . MET A 1 188 ? 23.543 42.063 -20.828 1.00 44.22 188 MET A CA 1
ATOM 1457 C C . MET A 1 188 ? 22.115 42.368 -20.387 1.00 44.22 188 MET A C 1
ATOM 1459 O O . MET A 1 188 ? 21.304 41.477 -20.138 1.00 44.22 188 MET A O 1
ATOM 1463 N N . ASP A 1 189 ? 21.889 43.669 -20.251 1.00 40.84 189 ASP A N 1
ATOM 1464 C CA . ASP A 1 189 ? 20.620 44.372 -20.143 1.00 40.84 189 ASP A CA 1
ATOM 1465 C C . ASP A 1 189 ? 19.724 44.033 -21.348 1.00 40.84 189 ASP A C 1
ATOM 1467 O O . ASP A 1 189 ? 20.132 44.197 -22.501 1.00 40.84 189 ASP A O 1
ATOM 1471 N N . MET A 1 190 ? 18.521 43.512 -21.093 1.00 45.31 190 MET A N 1
ATOM 1472 C CA . MET A 1 190 ? 17.523 43.232 -22.127 1.00 45.31 190 MET A CA 1
ATOM 1473 C C . MET A 1 190 ? 16.334 44.161 -21.895 1.00 45.31 190 MET A C 1
ATOM 1475 O O . MET A 1 190 ? 15.496 43.940 -21.021 1.00 45.31 190 MET A O 1
ATOM 1479 N N . SER A 1 191 ? 16.314 45.232 -22.681 1.00 38.84 191 SER A N 1
ATOM 1480 C CA . SER A 1 191 ? 15.268 46.245 -22.717 1.00 38.84 191 SER A CA 1
ATOM 1481 C C . SER A 1 191 ? 13.963 45.676 -23.281 1.00 38.84 191 SER A C 1
ATOM 1483 O O . SER A 1 191 ? 13.946 44.994 -24.306 1.00 38.84 191 SER A O 1
ATOM 1485 N N . LEU A 1 192 ? 12.868 45.985 -22.579 1.00 44.53 192 LEU A N 1
ATOM 1486 C CA . LEU A 1 192 ? 11.487 45.816 -23.020 1.00 44.53 192 LEU A CA 1
ATOM 1487 C C . LEU A 1 192 ? 11.228 46.593 -24.316 1.00 44.53 192 LEU A C 1
ATOM 1489 O O . LEU A 1 192 ? 11.519 47.787 -24.383 1.00 44.53 192 LEU A O 1
ATOM 1493 N N . VAL A 1 193 ? 10.557 45.948 -25.269 1.00 48.50 193 VAL A N 1
ATOM 1494 C CA . VAL A 1 193 ? 9.723 46.634 -26.260 1.00 48.50 193 VAL A CA 1
ATOM 1495 C C . VAL A 1 193 ? 8.384 45.899 -26.309 1.00 48.50 193 VAL A C 1
ATOM 1497 O O . VAL A 1 193 ? 8.310 44.749 -26.739 1.00 48.50 193 VAL A O 1
ATOM 1500 N N . GLU A 1 194 ? 7.358 46.551 -25.766 1.00 48.88 194 GLU A N 1
ATOM 1501 C CA . GLU A 1 194 ? 5.940 46.272 -26.014 1.00 48.88 194 GLU A CA 1
ATOM 1502 C C . GLU A 1 194 ? 5.593 46.764 -27.424 1.00 48.88 194 GLU A C 1
ATOM 1504 O O . GLU A 1 194 ? 6.053 47.849 -27.749 1.00 48.88 194 GLU A O 1
ATOM 1509 N N . GLU A 1 195 ? 4.807 46.015 -28.209 1.00 45.56 195 GLU A N 1
ATOM 1510 C CA . GLU A 1 195 ? 3.747 46.493 -29.136 1.00 45.56 195 GLU A CA 1
ATOM 1511 C C . GLU A 1 195 ? 2.883 45.261 -29.498 1.00 45.56 195 GLU A C 1
ATOM 1513 O O . GLU A 1 195 ? 3.403 44.242 -29.951 1.00 45.56 195 GLU A O 1
ATOM 1518 N N . GLU A 1 196 ? 1.673 45.159 -28.945 1.00 42.97 196 GLU A N 1
ATOM 1519 C CA . GLU A 1 196 ? 0.358 45.579 -29.476 1.00 42.97 196 GLU A CA 1
ATOM 1520 C C . GLU A 1 196 ? -0.412 44.441 -30.178 1.00 42.97 196 GLU A C 1
ATOM 1522 O O . GLU A 1 196 ? 0.012 43.861 -31.178 1.00 42.97 196 GLU A O 1
ATOM 1527 N N . ASP A 1 197 ? -1.573 44.135 -29.592 1.00 45.12 197 ASP A N 1
ATOM 1528 C CA . ASP A 1 197 ? -2.616 43.232 -30.067 1.00 45.12 197 ASP A CA 1
ATOM 1529 C C . ASP A 1 197 ? -3.259 43.717 -31.377 1.00 45.12 197 ASP A C 1
ATOM 1531 O O . ASP A 1 197 ? -3.651 44.878 -31.500 1.00 45.12 197 ASP A O 1
ATOM 1535 N N . VAL A 1 198 ? -3.502 42.789 -32.309 1.00 47.56 198 VAL A N 1
ATOM 1536 C CA . VAL A 1 198 ? -4.539 42.946 -33.338 1.00 47.56 198 VAL A CA 1
ATOM 1537 C C . VAL A 1 198 ? -5.438 41.7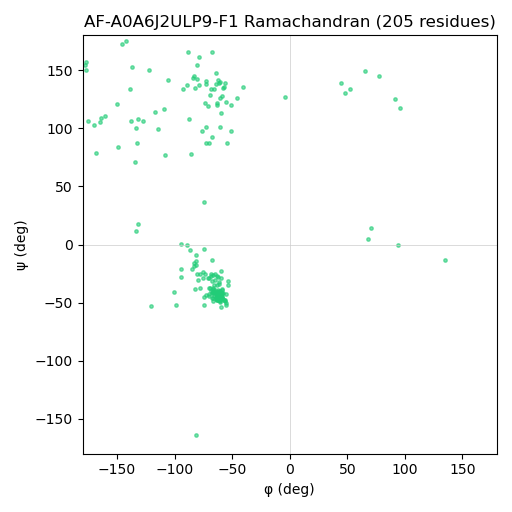15 -33.324 1.00 47.56 198 VAL A C 1
ATOM 1539 O O . VAL A 1 198 ? -5.068 40.625 -33.759 1.00 47.56 198 VAL A O 1
ATOM 1542 N N . ASP A 1 199 ? -6.632 41.940 -32.789 1.00 46.12 199 ASP A N 1
ATOM 1543 C CA . ASP A 1 199 ? -7.820 41.101 -32.865 1.00 46.12 199 ASP A CA 1
ATOM 1544 C C . ASP A 1 199 ? -8.415 41.216 -34.283 1.00 46.12 199 ASP A C 1
ATOM 1546 O O . ASP A 1 199 ? -8.747 42.316 -34.729 1.00 46.12 199 ASP A O 1
ATOM 1550 N N . GLU A 1 200 ? -8.552 40.103 -35.010 1.00 52.72 200 GLU A N 1
ATOM 1551 C CA . GLU A 1 200 ? -9.441 40.044 -36.176 1.00 52.72 200 GLU A CA 1
ATOM 1552 C C . GLU A 1 200 ? -10.304 38.781 -36.121 1.00 52.72 200 GLU A C 1
ATOM 1554 O O . GLU A 1 200 ? -10.006 37.708 -36.649 1.00 52.72 200 GLU A O 1
ATOM 1559 N N . ASN A 1 201 ? -11.418 38.966 -35.428 1.00 46.78 201 ASN A N 1
ATOM 1560 C CA . ASN A 1 201 ? -12.654 38.219 -35.524 1.00 46.78 201 ASN A CA 1
ATOM 1561 C C . ASN A 1 201 ? -13.082 38.010 -36.996 1.00 46.78 201 ASN A C 1
ATOM 1563 O O . ASN A 1 201 ? -13.267 38.978 -37.739 1.00 46.78 201 ASN A O 1
ATOM 1567 N N . LYS A 1 202 ? -13.331 36.760 -37.413 1.00 54.12 202 LYS A N 1
ATOM 1568 C CA . LYS A 1 202 ? -14.183 36.492 -38.582 1.00 54.12 202 LYS A CA 1
ATOM 1569 C C . LYS A 1 202 ? -15.130 35.320 -38.346 1.00 54.12 202 LYS A C 1
ATOM 1571 O O . LYS A 1 202 ? -14.753 34.151 -38.329 1.00 54.12 202 LYS A O 1
ATOM 1576 N N . GLU A 1 203 ? -16.372 35.733 -38.162 1.00 54.66 203 GLU A N 1
ATOM 1577 C CA . GLU A 1 203 ? -17.629 35.003 -38.096 1.00 54.66 203 GLU A CA 1
ATOM 1578 C C . GLU A 1 203 ? -17.887 34.169 -39.371 1.00 54.66 203 GLU A C 1
ATOM 1580 O O . GLU A 1 203 ? -17.686 34.653 -40.483 1.00 54.66 203 GLU A O 1
ATOM 1585 N N . GLU A 1 204 ? -18.323 32.923 -39.145 1.00 51.66 204 GLU A N 1
ATOM 1586 C CA . GLU A 1 204 ? -19.457 32.205 -39.763 1.00 51.66 204 GLU A CA 1
ATOM 1587 C C . GLU A 1 204 ? -19.598 32.116 -41.304 1.00 51.66 204 GLU A C 1
ATOM 1589 O O . GLU A 1 204 ? -19.533 33.107 -42.016 1.00 51.66 204 GLU A O 1
ATOM 1594 N N . VAL A 1 205 ? -19.888 30.906 -41.820 1.00 54.84 205 VAL A N 1
ATOM 1595 C CA . VAL A 1 205 ? -21.110 30.579 -42.604 1.00 54.84 205 VAL A CA 1
ATOM 1596 C C . VAL A 1 205 ? -21.159 29.070 -42.926 1.00 54.84 205 VAL A C 1
ATOM 1598 O O . VAL A 1 205 ? -20.394 28.532 -43.720 1.00 54.84 205 VAL A O 1
ATOM 1601 N N . LYS A 1 206 ? -22.070 28.417 -42.202 1.00 51.62 206 LYS A N 1
ATOM 1602 C CA . LYS A 1 206 ? -23.072 27.403 -42.579 1.00 51.62 206 LYS A CA 1
ATOM 1603 C C . LYS A 1 206 ? -23.219 27.027 -44.070 1.00 51.62 206 LYS A C 1
ATOM 1605 O O . LYS A 1 206 ? -23.533 27.891 -44.876 1.00 51.62 206 LYS A O 1
ATOM 1610 N N . ASP A 1 207 ? -23.148 25.728 -44.366 1.00 51.75 207 ASP A N 1
ATOM 1611 C CA . ASP A 1 207 ? -24.205 24.913 -45.012 1.00 51.75 207 ASP A CA 1
ATOM 1612 C C . ASP A 1 207 ? -23.865 23.414 -44.903 1.00 51.75 207 ASP A C 1
ATOM 1614 O O . ASP A 1 207 ? -22.674 23.054 -45.062 1.00 51.75 207 ASP A O 1
#